Protein AF-A0A1G9T9M4-F1 (afdb_monomer_lite)

Radius of gyration: 18.83 Å; chains: 1; bounding box: 51×58×44 Å

Organism: NCBI:txid563176

InterPro domains:
  IPR008258 Transglycosylase SLT domain 1 [PF01464] (33-77)
  IPR018247 EF-Hand 1, calcium-binding site [PS00018] (152-164)
  IPR023346 Lysozyme-like domain superfamily [SSF53955] (16-94)

Sequence (209 aa):
MIFENLIRAEVRAEVVARFKTLARFIGCSADDIAIVVKGESSFNLKAYNSSGGASGWFQWMPATAADLGTTTAQIRNMNELQQLDLYEKYIRRLGLQGKIRNVLDLYLANFFPAAVGQKLTFLIADKDGKTDTRITDTAWLKKVYSQNAGLDQNKDGRITVGDIQAWCKRIFPEANFNNTEVPFFGLPSSSSLSGGGGKSKKPNGKKEK

Secondary structure (DSSP, 8-state):
-TTGGGS-TTTHHHHHHHHHHHHHHHTS-HHHHHHHHHHHHTT-TT-B-TTT--BTTTTB-HHHHHHTT--HHHHTT--HHHHHHHHHHHHHHHT-TTT--SHHHHHHHHH-GGGTT--TT-EEEETTS--SSS---HHHHHHHHHHTGGG-SS-SSEEEHHHHHHHHHHH-TT---S-------PPPP---------PPPPPPP----

Foldseek 3Di:
DPPLVLDDPVCSVVLLVLLQVLCLFLQHHSVLLVLQLCVQANQQQADADPVFGQAGSLRDGQVNQVVLPHGRVVSSVDDSNRVSVSVSSLCVVLVRTSPQFWSLLVNCSSLPNVCRPHDQQFFPAFCQQDGPDPDPPSVVRNVSCVVVVVLVPVNPRTRGSNSSVVVCCVSPVVIDPDGDDPDCPDDDDDDDDDDDDDDDDDDDDDDDD

pLDDT: mean 85.05, std 23.32, range [22.27, 98.69]

Structure (mmCIF, N/CA/C/O backbone):
data_AF-A0A1G9T9M4-F1
#
_entry.id   AF-A0A1G9T9M4-F1
#
loop_
_atom_site.group_PDB
_atom_site.id
_atom_site.type_symbol
_atom_site.label_atom_id
_atom_site.label_alt_id
_atom_site.label_comp_id
_atom_site.label_asym_id
_atom_site.label_entity_id
_atom_site.label_seq_id
_atom_site.pdbx_PDB_ins_code
_atom_site.Cartn_x
_atom_site.Cartn_y
_atom_site.Cartn_z
_atom_site.occupancy
_atom_site.B_iso_or_equiv
_atom_site.auth_seq_id
_atom_site.auth_comp_id
_atom_site.auth_asym_id
_atom_site.auth_atom_id
_atom_site.pdbx_PDB_model_num
ATOM 1 N N . MET A 1 1 ? -15.051 -11.548 9.812 1.00 89.94 1 MET A N 1
ATOM 2 C CA . MET A 1 1 ? -13.932 -11.059 8.981 1.00 89.94 1 MET A CA 1
ATOM 3 C C . MET A 1 1 ? -12.693 -11.685 9.574 1.00 89.94 1 MET A C 1
ATOM 5 O O . MET A 1 1 ? -12.642 -11.823 10.792 1.00 89.94 1 MET A O 1
ATOM 9 N N . ILE A 1 2 ? -11.721 -12.105 8.778 1.00 92.88 2 ILE A N 1
ATOM 10 C CA . ILE A 1 2 ? -10.479 -12.631 9.347 1.00 92.88 2 ILE A CA 1
ATOM 11 C C . ILE A 1 2 ? -9.749 -11.541 10.150 1.00 92.88 2 ILE A C 1
ATOM 13 O O . ILE A 1 2 ? -9.939 -10.346 9.925 1.00 92.88 2 ILE A O 1
ATOM 17 N N . PHE A 1 3 ? -8.940 -11.957 11.125 1.00 94.69 3 PHE A N 1
ATOM 18 C CA . PHE A 1 3 ? -8.148 -11.072 11.994 1.00 94.69 3 PHE A CA 1
ATOM 19 C C . PHE A 1 3 ? -8.939 -10.054 12.831 1.00 94.69 3 PHE A C 1
ATOM 21 O O . PHE A 1 3 ? -8.346 -9.158 13.429 1.00 94.69 3 PHE A O 1
ATOM 28 N N . GLU A 1 4 ? -10.262 -10.188 12.955 1.00 95.38 4 GLU A N 1
ATOM 29 C CA . GLU A 1 4 ? -11.064 -9.272 13.777 1.00 95.38 4 GLU A CA 1
ATOM 30 C C . GLU A 1 4 ? -10.667 -9.284 15.264 1.00 95.38 4 GLU A C 1
ATOM 32 O O . GLU A 1 4 ? -10.859 -8.296 15.973 1.00 95.38 4 GLU A O 1
ATOM 37 N N . ASN A 1 5 ? -10.038 -10.364 15.735 1.00 96.06 5 ASN A N 1
ATOM 38 C CA . ASN A 1 5 ? -9.455 -10.465 17.071 1.00 96.06 5 ASN A CA 1
ATOM 39 C C . ASN A 1 5 ? -8.269 -9.508 17.298 1.00 96.06 5 ASN A C 1
ATOM 41 O O . ASN A 1 5 ? -7.957 -9.218 18.449 1.00 96.06 5 ASN A O 1
ATOM 45 N N . LEU A 1 6 ? -7.635 -9.004 16.232 1.00 95.94 6 LEU A N 1
ATOM 46 C CA . LEU A 1 6 ? -6.579 -7.986 16.309 1.00 95.94 6 LEU A CA 1
ATOM 47 C C . LEU A 1 6 ? -7.136 -6.565 16.459 1.00 95.94 6 LEU A C 1
ATOM 49 O O . LEU A 1 6 ? -6.386 -5.636 16.750 1.00 95.94 6 LEU A O 1
ATOM 53 N N . ILE A 1 7 ? -8.447 -6.388 16.283 1.00 96.69 7 ILE A N 1
ATOM 54 C CA . ILE A 1 7 ? -9.130 -5.129 16.568 1.00 96.69 7 ILE A CA 1
ATOM 55 C C . ILE A 1 7 ? -9.507 -5.101 18.051 1.00 96.69 7 ILE A C 1
ATOM 57 O O . ILE A 1 7 ? -9.964 -6.103 18.623 1.00 96.69 7 ILE A O 1
ATOM 61 N N . ARG A 1 8 ? -9.342 -3.921 18.655 1.00 94.44 8 ARG A N 1
ATOM 62 C CA . ARG A 1 8 ? -9.749 -3.617 20.029 1.00 94.44 8 ARG A CA 1
ATOM 63 C C . ARG A 1 8 ? -11.197 -4.042 20.282 1.00 94.44 8 ARG A C 1
ATOM 65 O O . ARG A 1 8 ? -12.083 -3.764 19.473 1.00 94.44 8 ARG A O 1
ATOM 72 N N . ALA A 1 9 ? -11.428 -4.748 21.386 1.00 96.75 9 ALA A N 1
ATOM 73 C CA . ALA A 1 9 ? -12.699 -5.421 21.645 1.00 96.75 9 ALA A CA 1
ATOM 74 C C . ALA A 1 9 ? -13.879 -4.441 21.712 1.00 96.75 9 ALA A C 1
ATOM 76 O O . ALA A 1 9 ? -14.951 -4.744 21.196 1.00 96.75 9 ALA A O 1
ATOM 77 N N . GLU A 1 10 ? -13.653 -3.256 22.276 1.00 97.25 10 GLU A N 1
ATOM 78 C CA . GLU A 1 10 ? -14.654 -2.214 22.495 1.00 97.25 10 GLU A CA 1
ATOM 79 C C . GLU A 1 10 ? -15.215 -1.598 21.204 1.00 97.25 10 GLU A C 1
ATOM 81 O O . GLU A 1 10 ? -16.360 -1.161 21.191 1.00 97.25 10 GLU A O 1
ATOM 86 N N . VAL A 1 11 ? -14.443 -1.596 20.111 1.00 97.44 11 VAL A N 1
ATOM 87 C CA . VAL A 1 11 ? -14.852 -1.030 18.808 1.00 97.44 11 VAL A CA 1
ATOM 88 C C . VAL A 1 11 ? -14.977 -2.088 17.710 1.00 97.44 11 VAL A C 1
ATOM 90 O O . VAL A 1 11 ? -15.374 -1.775 16.589 1.00 97.44 11 VAL A O 1
ATOM 93 N N . ARG A 1 12 ? -14.661 -3.358 18.002 1.00 97.81 12 ARG A N 1
ATOM 94 C CA . ARG A 1 12 ? -14.561 -4.434 17.002 1.00 97.81 12 ARG A CA 1
ATOM 95 C C . ARG A 1 12 ? -15.798 -4.549 16.123 1.00 97.81 12 ARG A C 1
ATOM 97 O O . ARG A 1 12 ? -15.658 -4.648 14.910 1.00 97.81 12 ARG A O 1
ATOM 104 N N . ALA A 1 13 ? -16.991 -4.536 16.714 1.00 98.19 13 ALA A N 1
ATOM 105 C CA . ALA A 1 13 ? -18.234 -4.695 15.963 1.00 98.19 13 ALA A CA 1
ATOM 106 C C . ALA A 1 13 ? -18.428 -3.570 14.929 1.00 98.19 13 ALA A C 1
ATOM 108 O O . ALA A 1 13 ? -18.737 -3.842 13.767 1.00 98.19 13 ALA A O 1
ATOM 109 N N . GLU A 1 14 ? -18.182 -2.322 15.331 1.00 98.31 14 GLU A N 1
ATOM 110 C CA . GLU A 1 14 ? -18.304 -1.147 14.467 1.00 98.31 14 GLU A CA 1
ATOM 111 C C . GLU A 1 14 ? -17.232 -1.140 13.373 1.00 98.31 14 GLU A C 1
ATOM 113 O O . GLU A 1 14 ? -17.534 -0.942 12.197 1.00 98.31 14 GLU A O 1
ATOM 118 N N . VAL A 1 15 ? -15.986 -1.449 13.733 1.00 98.44 15 VAL A N 1
ATOM 119 C CA . VAL A 1 15 ? -14.878 -1.528 12.778 1.00 98.44 15 VAL A CA 1
ATOM 120 C C . VAL A 1 15 ? -15.127 -2.637 11.758 1.00 98.44 15 VAL A C 1
ATOM 122 O O . VAL A 1 15 ? -15.028 -2.388 10.561 1.00 98.44 15 VAL A O 1
ATOM 125 N N . VAL A 1 16 ? -15.533 -3.837 12.181 1.00 98.44 16 VAL A N 1
ATOM 126 C CA . VAL A 1 16 ? -15.877 -4.936 11.261 1.00 98.44 16 VAL A CA 1
ATOM 127 C C . VAL A 1 16 ? -17.030 -4.538 10.336 1.00 98.44 16 VAL A C 1
ATOM 129 O O . VAL A 1 16 ? -16.995 -4.844 9.141 1.00 98.44 16 VAL A O 1
ATOM 132 N N . ALA A 1 17 ? -18.043 -3.828 10.841 1.00 98.44 17 ALA A N 1
ATOM 133 C CA . ALA A 1 17 ? -19.114 -3.296 10.002 1.00 98.44 17 ALA A CA 1
ATOM 134 C C . ALA A 1 17 ? -18.581 -2.281 8.974 1.00 98.44 17 ALA A C 1
ATOM 136 O O . ALA A 1 17 ? -18.938 -2.360 7.795 1.00 98.44 17 ALA A O 1
ATOM 137 N N . ARG A 1 18 ? -17.672 -1.387 9.384 1.00 98.44 18 ARG A N 1
ATOM 138 C CA . ARG A 1 18 ? -17.034 -0.399 8.504 1.00 98.44 18 ARG A CA 1
ATOM 139 C C . ARG A 1 18 ? -16.129 -1.035 7.445 1.00 98.44 18 ARG A C 1
ATOM 141 O O . ARG A 1 18 ? -16.145 -0.592 6.299 1.00 98.44 18 ARG A O 1
ATOM 148 N N . PHE A 1 19 ? -15.400 -2.099 7.778 1.00 98.19 19 PHE A N 1
ATOM 149 C CA . PHE A 1 19 ? -14.650 -2.901 6.805 1.00 98.19 19 PHE A CA 1
ATOM 150 C C . PHE A 1 19 ? -15.582 -3.496 5.748 1.00 98.19 19 PHE A C 1
ATOM 152 O O . PHE A 1 19 ? -15.294 -3.416 4.558 1.00 98.19 19 PHE A O 1
ATOM 159 N N . LYS A 1 20 ? -16.735 -4.043 6.153 1.00 97.75 20 LYS A N 1
ATOM 160 C CA . LYS A 1 20 ? -17.725 -4.598 5.213 1.00 97.75 20 LYS A CA 1
ATOM 161 C C . LYS A 1 20 ? -18.334 -3.528 4.303 1.00 97.75 20 LYS A C 1
ATOM 163 O O . LYS A 1 20 ? -18.557 -3.796 3.123 1.00 97.75 20 LYS A O 1
ATOM 168 N N . THR A 1 21 ? -18.617 -2.325 4.810 1.00 98.2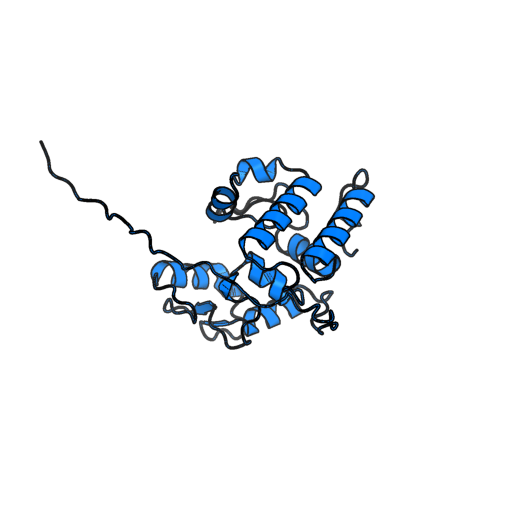5 21 THR A N 1
ATOM 169 C CA . THR A 1 21 ? -19.114 -1.228 3.959 1.00 98.25 21 THR A CA 1
ATOM 170 C C . THR A 1 21 ? -18.041 -0.744 2.989 1.00 98.25 21 THR A C 1
ATOM 172 O O . THR A 1 21 ? -18.344 -0.562 1.811 1.00 98.25 21 THR A O 1
ATOM 175 N N . LEU A 1 22 ? -16.793 -0.618 3.452 1.00 97.62 22 LEU A N 1
ATOM 176 C CA . LEU A 1 22 ? -15.647 -0.254 2.621 1.00 97.62 22 LEU A CA 1
ATOM 177 C C . LEU A 1 22 ? -15.401 -1.290 1.520 1.00 97.62 22 LEU A C 1
ATOM 179 O O . LEU A 1 22 ? -15.264 -0.929 0.359 1.00 97.62 22 LEU A O 1
ATOM 183 N N . ALA A 1 23 ? -15.424 -2.574 1.864 1.00 95.38 23 ALA A N 1
ATOM 184 C CA . ALA A 1 23 ? -15.262 -3.679 0.927 1.00 95.38 23 ALA A CA 1
ATOM 185 C C . ALA A 1 23 ? -16.283 -3.621 -0.217 1.00 95.38 23 ALA A C 1
ATOM 187 O O . ALA A 1 23 ? -15.899 -3.634 -1.385 1.00 95.38 23 ALA A O 1
ATOM 188 N N . ARG A 1 24 ? -17.571 -3.422 0.102 1.00 95.25 24 ARG A N 1
ATOM 189 C CA . ARG A 1 24 ? -18.622 -3.226 -0.916 1.00 95.25 24 ARG A CA 1
ATOM 190 C C . ARG A 1 24 ? -18.368 -2.013 -1.805 1.00 95.25 24 ARG A C 1
ATOM 192 O O . ARG A 1 24 ? -18.618 -2.073 -3.002 1.00 95.25 24 ARG A O 1
ATOM 199 N N . PHE A 1 25 ? -17.890 -0.918 -1.224 1.00 95.25 25 PHE A N 1
ATOM 200 C CA . PHE A 1 25 ? -17.559 0.293 -1.968 1.00 95.25 25 PHE A CA 1
ATOM 201 C C . PHE A 1 25 ? -16.368 0.092 -2.927 1.00 95.25 25 PHE A C 1
ATOM 203 O O . PHE A 1 25 ? -16.352 0.615 -4.042 1.00 95.25 25 PHE A O 1
ATOM 210 N N . ILE A 1 26 ? -15.372 -0.674 -2.491 1.00 93.94 26 ILE A N 1
ATOM 211 C CA . ILE A 1 26 ? -14.143 -0.957 -3.235 1.00 93.94 26 ILE A CA 1
ATOM 212 C C . ILE A 1 26 ? -14.363 -2.019 -4.326 1.00 93.94 26 ILE A C 1
ATOM 214 O O . ILE A 1 26 ? -13.770 -1.917 -5.401 1.00 93.94 26 ILE A O 1
ATOM 218 N N . GLY A 1 27 ? -15.243 -2.993 -4.079 1.00 91.00 27 GLY A N 1
ATOM 219 C CA . GLY A 1 27 ? -15.493 -4.139 -4.961 1.00 91.00 27 GLY A CA 1
ATOM 220 C C . GLY A 1 27 ? -14.822 -5.445 -4.520 1.00 91.00 27 GLY A C 1
ATOM 221 O O . GLY A 1 27 ? -14.846 -6.407 -5.278 1.00 91.00 27 GLY A O 1
ATOM 222 N N . CYS A 1 28 ? -14.259 -5.502 -3.309 1.00 90.00 28 CYS A N 1
ATOM 223 C CA . CYS A 1 28 ? -13.570 -6.678 -2.764 1.00 90.00 28 CYS A CA 1
ATOM 224 C C . CYS A 1 28 ? -14.279 -7.234 -1.515 1.00 90.00 28 CYS A C 1
ATOM 226 O O . CYS A 1 28 ? -15.345 -6.753 -1.121 1.00 90.00 28 CYS A O 1
ATOM 228 N N . SER A 1 29 ? -13.696 -8.244 -0.862 1.00 91.88 29 SER A N 1
ATOM 229 C CA . SER A 1 29 ? -14.165 -8.726 0.442 1.00 91.88 29 SER A CA 1
ATOM 230 C C . SER A 1 29 ? -13.564 -7.913 1.600 1.00 91.88 29 SER A C 1
ATOM 232 O O . SER A 1 29 ? -12.550 -7.230 1.452 1.00 91.88 29 SER A O 1
ATOM 234 N N . ALA A 1 30 ? -14.188 -7.977 2.782 1.00 94.12 30 ALA A N 1
ATOM 235 C CA . ALA A 1 30 ? -13.611 -7.392 3.999 1.00 94.12 30 ALA A CA 1
ATOM 236 C C . ALA A 1 30 ? -12.317 -8.106 4.421 1.00 94.12 30 ALA A C 1
ATOM 238 O O . ALA A 1 30 ? -11.437 -7.481 5.012 1.00 94.12 30 ALA A O 1
ATOM 239 N N . ASP A 1 31 ? -12.203 -9.392 4.088 1.00 92.75 31 ASP A N 1
ATOM 240 C CA . ASP A 1 31 ? -11.024 -10.195 4.378 1.00 92.75 31 ASP A CA 1
ATOM 241 C C . ASP A 1 31 ? -9.833 -9.724 3.533 1.00 92.75 31 ASP A C 1
ATOM 243 O O . ASP A 1 31 ? -8.758 -9.544 4.089 1.00 92.75 31 ASP A O 1
ATOM 247 N N . ASP A 1 32 ? -10.023 -9.365 2.256 1.00 91.88 32 ASP A N 1
ATOM 248 C CA . ASP A 1 32 ? -8.950 -8.789 1.420 1.00 91.88 32 ASP A CA 1
ATOM 249 C C . ASP A 1 32 ? -8.349 -7.518 2.044 1.00 91.88 32 ASP A C 1
ATOM 251 O O . ASP A 1 32 ? -7.129 -7.350 2.095 1.00 91.88 32 ASP A O 1
ATOM 255 N N . ILE A 1 33 ? -9.199 -6.629 2.572 1.00 94.88 33 ILE A N 1
ATOM 256 C CA . ILE A 1 33 ? -8.740 -5.411 3.256 1.00 94.88 33 ILE A CA 1
ATOM 257 C C . ILE A 1 33 ? -8.004 -5.776 4.549 1.00 94.88 33 ILE A C 1
ATOM 259 O O . ILE A 1 33 ? -6.945 -5.216 4.831 1.00 94.88 33 ILE A O 1
ATOM 263 N N . ALA A 1 34 ? -8.530 -6.725 5.330 1.00 95.19 34 ALA A N 1
ATOM 264 C CA . ALA A 1 34 ? -7.891 -7.187 6.561 1.00 95.19 34 ALA A CA 1
ATOM 265 C C . ALA A 1 34 ? -6.506 -7.803 6.300 1.00 95.19 34 ALA A C 1
ATOM 267 O O . ALA A 1 34 ? -5.579 -7.573 7.076 1.00 95.19 34 ALA A O 1
ATOM 268 N N . ILE A 1 35 ? -6.345 -8.529 5.193 1.00 92.31 35 ILE A N 1
ATOM 269 C CA . ILE A 1 35 ? -5.071 -9.096 4.742 1.00 92.31 35 ILE A CA 1
ATOM 270 C C . ILE A 1 35 ? -4.058 -7.991 4.444 1.00 92.31 35 ILE A C 1
ATOM 272 O O . ILE A 1 35 ? -2.935 -8.041 4.949 1.00 92.31 35 ILE A O 1
ATOM 276 N N . VAL A 1 36 ? -4.457 -6.962 3.691 1.00 92.19 36 VAL A N 1
ATOM 277 C CA . VAL A 1 36 ? -3.579 -5.818 3.404 1.00 92.19 36 VAL A CA 1
ATOM 278 C C . VAL A 1 36 ? -3.182 -5.107 4.698 1.00 92.19 36 VAL A C 1
ATOM 280 O O . VAL A 1 36 ? -1.996 -4.924 4.948 1.00 92.19 36 VAL A O 1
ATOM 283 N N . VAL A 1 37 ? -4.130 -4.798 5.589 1.00 95.69 37 VAL A N 1
ATOM 284 C CA . VAL A 1 37 ? -3.823 -4.171 6.891 1.00 95.69 37 VAL A CA 1
ATOM 285 C C . VAL A 1 37 ? -2.893 -5.045 7.746 1.00 95.69 37 VAL A C 1
ATOM 287 O O . VAL A 1 37 ? -1.996 -4.539 8.432 1.00 95.69 37 VAL A O 1
ATOM 290 N N . LYS A 1 38 ? -3.066 -6.373 7.706 1.00 93.50 38 LYS A N 1
ATOM 291 C CA . LYS A 1 38 ? -2.186 -7.316 8.402 1.00 93.50 38 LYS A CA 1
ATOM 292 C C . LYS A 1 38 ? -0.762 -7.268 7.846 1.00 93.50 38 LYS A C 1
ATOM 294 O O . LYS A 1 38 ? 0.174 -7.204 8.645 1.00 93.50 38 LYS A O 1
ATOM 299 N N . GLY A 1 39 ? -0.611 -7.293 6.524 1.00 88.69 39 GLY A N 1
ATOM 300 C CA . GLY A 1 39 ? 0.685 -7.256 5.845 1.00 88.69 39 GLY A CA 1
ATOM 301 C C . GLY A 1 39 ? 1.422 -5.929 6.021 1.00 88.69 39 GLY A C 1
ATOM 302 O O . GLY A 1 39 ? 2.628 -5.925 6.242 1.00 88.69 39 GLY A O 1
ATOM 303 N N . GLU A 1 40 ? 0.691 -4.818 5.992 1.00 91.06 40 GLU A N 1
ATOM 304 C CA . GLU A 1 40 ? 1.259 -3.472 6.065 1.00 91.06 40 GLU A CA 1
ATOM 305 C C . GLU A 1 40 ? 1.691 -3.085 7.486 1.00 91.06 40 GLU A C 1
ATOM 307 O O . GLU A 1 40 ? 2.739 -2.472 7.686 1.00 91.06 40 GLU A O 1
ATOM 312 N N . SER A 1 41 ? 0.905 -3.433 8.510 1.00 95.25 41 SER A N 1
ATOM 313 C CA . SER A 1 41 ? 1.194 -2.951 9.868 1.00 95.25 41 SER A CA 1
ATOM 314 C C . SER A 1 41 ? 0.887 -3.924 10.993 1.00 95.25 41 SER A C 1
ATOM 316 O O . SER A 1 41 ? 1.033 -3.573 12.166 1.00 95.25 41 SER A O 1
ATOM 318 N N . SER A 1 42 ? 0.428 -5.135 10.678 1.00 95.31 42 SER A N 1
ATOM 319 C CA . SER A 1 42 ? -0.123 -6.053 11.673 1.00 95.31 42 SER A CA 1
ATOM 320 C C . SER A 1 42 ? -1.214 -5.416 12.543 1.00 95.31 42 SER A C 1
ATOM 322 O O . SER A 1 42 ? -1.244 -5.630 13.752 1.00 95.31 42 SER A O 1
ATOM 324 N N . PHE A 1 43 ? -2.115 -4.641 11.922 1.00 97.12 43 PHE A N 1
ATOM 325 C CA . PHE A 1 43 ? -3.187 -3.900 12.606 1.00 97.12 43 PHE A CA 1
ATOM 326 C C . PHE A 1 43 ? -2.693 -2.850 13.624 1.00 97.12 43 PHE A C 1
ATOM 328 O O . PHE A 1 43 ? -3.463 -2.368 14.456 1.00 97.12 43 PHE A O 1
ATOM 335 N N . ASN A 1 44 ? -1.442 -2.393 13.531 1.00 97.88 44 ASN A N 1
ATOM 336 C CA . ASN A 1 44 ? -0.952 -1.286 14.348 1.00 97.88 44 ASN A CA 1
ATOM 337 C C . ASN A 1 44 ? -1.314 0.075 13.717 1.00 97.88 44 ASN A C 1
ATOM 339 O O . ASN A 1 44 ? -0.698 0.512 12.743 1.00 97.88 44 ASN A O 1
ATOM 343 N N . LEU A 1 45 ? -2.287 0.780 14.309 1.00 97.62 45 LEU A N 1
ATOM 344 C CA . LEU A 1 45 ? -2.726 2.123 13.882 1.00 97.62 45 LEU A CA 1
ATOM 345 C C . LEU A 1 45 ? -1.610 3.175 13.907 1.00 97.62 45 LEU A C 1
ATOM 347 O O . LEU A 1 45 ? -1.686 4.179 13.200 1.00 97.62 45 LEU A O 1
ATOM 351 N N . LYS A 1 46 ? -0.580 2.951 14.727 1.00 98.12 46 LYS A N 1
ATOM 352 C CA . LYS A 1 46 ? 0.540 3.868 14.957 1.00 98.12 46 LYS A CA 1
ATOM 353 C C . LYS A 1 46 ? 1.838 3.385 14.322 1.00 98.12 46 LYS A C 1
ATOM 355 O O . LYS A 1 46 ? 2.886 3.961 14.608 1.00 98.12 46 LYS A O 1
ATOM 360 N N . ALA A 1 47 ? 1.791 2.343 13.487 1.00 98.00 47 ALA A N 1
ATOM 361 C CA . ALA A 1 47 ? 2.975 1.843 12.802 1.00 98.00 47 ALA A CA 1
ATOM 362 C C . ALA A 1 47 ? 3.700 2.980 12.077 1.00 98.00 47 ALA A C 1
ATOM 364 O O . ALA A 1 47 ? 3.058 3.865 11.506 1.00 98.00 47 ALA A O 1
ATOM 365 N N . TYR A 1 48 ? 5.029 2.951 12.129 1.00 97.56 48 TYR A N 1
ATOM 366 C CA . TYR A 1 48 ? 5.899 3.940 11.512 1.00 97.56 48 TYR A CA 1
ATOM 367 C C . TYR A 1 48 ? 7.139 3.253 10.950 1.00 97.56 48 TYR A C 1
ATOM 369 O O . TYR A 1 48 ? 7.886 2.615 11.692 1.00 97.56 48 TYR A O 1
ATOM 377 N N . ASN A 1 49 ? 7.372 3.419 9.652 1.00 93.69 49 ASN A N 1
ATOM 378 C CA . ASN A 1 49 ? 8.578 2.947 8.989 1.00 93.69 49 ASN A CA 1
ATOM 379 C C . ASN A 1 49 ? 9.582 4.101 8.839 1.00 93.69 49 ASN A C 1
ATOM 381 O O . ASN A 1 49 ? 9.339 5.050 8.092 1.00 93.69 49 ASN A O 1
ATOM 385 N N . SER A 1 50 ? 10.734 4.013 9.506 1.00 91.44 50 SER A N 1
ATOM 386 C CA . SER A 1 50 ? 11.771 5.055 9.482 1.00 91.44 50 SER A CA 1
ATOM 387 C C . SER A 1 50 ? 12.507 5.183 8.143 1.00 91.44 50 SER A C 1
ATOM 389 O O . SER A 1 50 ? 13.078 6.237 7.874 1.00 91.44 50 SER A O 1
ATOM 391 N N . SER A 1 51 ? 12.471 4.167 7.275 1.00 83.38 51 SER A N 1
ATOM 392 C CA . SER A 1 51 ? 13.148 4.181 5.970 1.00 83.38 51 SER A CA 1
ATOM 393 C C . SER A 1 51 ? 12.436 5.040 4.917 1.00 83.38 51 SER A C 1
ATOM 395 O O . SER A 1 51 ? 13.049 5.411 3.914 1.00 83.38 51 SER A O 1
ATOM 397 N N . GLY A 1 52 ? 11.154 5.364 5.121 1.00 84.00 52 GLY A N 1
ATOM 398 C CA . GLY A 1 52 ? 10.355 6.131 4.152 1.00 84.00 52 GLY A CA 1
ATOM 399 C C . GLY A 1 52 ? 9.226 6.983 4.736 1.00 84.00 52 GLY A C 1
ATOM 400 O O . GLY A 1 52 ? 8.591 7.739 4.004 1.00 84.00 52 GLY A O 1
ATOM 401 N N . GLY A 1 53 ? 8.971 6.889 6.040 1.00 93.50 53 GLY A N 1
ATOM 402 C CA . GLY A 1 53 ? 7.922 7.633 6.735 1.00 93.50 53 GLY A CA 1
ATOM 403 C C . GLY A 1 53 ? 6.525 7.013 6.650 1.00 93.50 53 GLY A C 1
ATOM 404 O O . GLY A 1 53 ? 5.567 7.650 7.095 1.00 93.50 53 GLY A O 1
ATOM 405 N N . ALA A 1 54 ? 6.398 5.803 6.097 1.00 95.12 54 ALA A N 1
ATOM 406 C CA . ALA A 1 54 ? 5.128 5.094 5.948 1.00 95.12 54 ALA A CA 1
ATOM 407 C C . ALA A 1 54 ? 4.423 4.931 7.306 1.00 95.12 54 ALA A C 1
ATOM 409 O O . ALA A 1 54 ? 5.091 4.687 8.315 1.00 95.12 54 ALA A O 1
ATOM 410 N N . SER A 1 55 ? 3.103 5.154 7.373 1.00 98.19 55 SER A N 1
ATOM 411 C CA . SER A 1 55 ? 2.387 5.222 8.657 1.00 98.19 55 SER A CA 1
ATOM 412 C C . SER A 1 55 ? 0.981 4.623 8.673 1.00 98.19 55 SER A C 1
ATOM 414 O O . SER A 1 55 ? 0.224 4.756 7.717 1.00 98.19 55 SER A O 1
ATOM 416 N N . GLY A 1 56 ? 0.601 4.050 9.817 1.00 98.12 56 GLY A N 1
ATOM 417 C CA . GLY A 1 56 ? -0.747 3.535 10.078 1.00 98.12 56 GLY A CA 1
ATOM 418 C C . GLY A 1 56 ? -1.050 2.179 9.440 1.00 98.12 56 GLY A C 1
ATOM 419 O O . GLY A 1 56 ? -0.147 1.485 8.973 1.00 98.12 56 GLY A O 1
ATOM 420 N N . TRP A 1 57 ? -2.330 1.801 9.439 1.00 97.69 57 TRP A N 1
ATOM 421 C CA . TRP A 1 57 ? -2.831 0.518 8.932 1.00 97.69 57 TRP A CA 1
ATOM 422 C C . TRP A 1 57 ? -2.474 0.245 7.480 1.00 97.69 57 TRP A C 1
ATOM 424 O O . TRP A 1 57 ? -2.108 -0.874 7.155 1.00 97.69 57 TRP A O 1
ATOM 434 N N . PHE A 1 58 ? -2.534 1.269 6.635 1.00 97.19 58 PHE A N 1
ATOM 435 C CA . PHE A 1 58 ? -2.261 1.150 5.203 1.00 97.19 58 PHE A CA 1
ATOM 436 C C . PHE A 1 58 ? -0.865 1.659 4.815 1.00 97.19 58 PHE A C 1
ATOM 438 O O . PHE A 1 58 ? -0.625 1.901 3.638 1.00 97.19 58 PHE A O 1
ATOM 445 N N . GLN A 1 59 ? 0.023 1.883 5.797 1.00 96.62 59 GLN A N 1
ATOM 446 C CA . GLN A 1 59 ? 1.394 2.380 5.591 1.00 96.62 59 GLN A CA 1
ATOM 447 C C . GLN A 1 59 ? 1.472 3.584 4.632 1.00 96.62 59 GLN A C 1
ATOM 449 O O . GLN A 1 59 ? 2.245 3.633 3.679 1.00 96.62 59 GLN A O 1
ATOM 454 N N . TRP A 1 60 ? 0.685 4.617 4.927 1.00 97.00 60 TRP A N 1
ATOM 455 C CA . TRP A 1 60 ? 0.597 5.836 4.131 1.00 97.00 60 TRP A CA 1
ATOM 456 C C . TRP A 1 60 ? 1.949 6.523 3.967 1.00 97.00 60 TRP A C 1
ATOM 458 O O . TRP A 1 60 ? 2.558 6.953 4.950 1.00 97.00 60 TRP A O 1
ATOM 468 N N . MET A 1 61 ? 2.382 6.698 2.720 1.00 95.25 61 MET A N 1
ATOM 469 C CA . MET A 1 61 ? 3.577 7.474 2.401 1.00 95.25 61 MET A CA 1
ATOM 470 C C . MET A 1 61 ? 3.338 8.981 2.608 1.00 95.25 61 MET A C 1
ATOM 472 O O . MET A 1 61 ? 2.235 9.463 2.332 1.00 95.25 61 MET A O 1
ATOM 476 N N . PRO A 1 62 ? 4.362 9.761 3.017 1.00 96.12 62 PRO A N 1
ATOM 477 C CA . PRO A 1 62 ? 4.222 11.200 3.263 1.00 96.12 62 PRO A CA 1
ATOM 478 C C . PRO A 1 62 ? 3.601 11.995 2.109 1.00 96.12 62 PRO A C 1
ATOM 480 O O . PRO A 1 62 ? 2.742 12.840 2.346 1.00 96.12 62 PRO A O 1
ATOM 483 N N . ALA A 1 63 ? 3.984 11.698 0.863 1.00 94.31 63 ALA A N 1
ATOM 484 C CA . ALA A 1 63 ? 3.439 12.374 -0.314 1.00 94.31 63 ALA A CA 1
ATOM 485 C C . ALA A 1 63 ? 1.940 12.080 -0.519 1.00 94.31 63 ALA A C 1
ATOM 487 O O . ALA A 1 63 ? 1.168 12.996 -0.789 1.00 94.31 63 ALA A O 1
ATOM 488 N N . THR A 1 64 ? 1.515 10.827 -0.333 1.00 95.06 64 THR A N 1
ATOM 489 C CA . THR A 1 64 ? 0.103 10.427 -0.440 1.00 95.06 64 THR A CA 1
ATOM 490 C C . THR A 1 64 ? -0.736 11.048 0.673 1.00 95.06 64 THR A C 1
ATOM 492 O O . THR A 1 64 ? -1.826 11.550 0.415 1.00 95.06 64 THR A O 1
ATOM 495 N N . ALA A 1 65 ? -0.219 11.070 1.906 1.00 97.69 65 ALA A N 1
ATOM 496 C CA . ALA A 1 65 ? -0.881 11.741 3.022 1.00 97.69 65 ALA A CA 1
ATOM 497 C C . ALA A 1 65 ? -1.114 13.233 2.716 1.00 97.69 65 ALA A C 1
ATOM 499 O O . ALA A 1 65 ? -2.218 13.736 2.928 1.00 97.69 65 ALA A O 1
ATOM 500 N N . ALA A 1 66 ? -0.108 13.908 2.148 1.00 97.94 66 ALA A N 1
ATOM 501 C CA . ALA A 1 66 ? -0.206 15.309 1.753 1.00 97.94 66 ALA A CA 1
ATOM 502 C C . ALA A 1 66 ? -1.239 15.545 0.632 1.00 97.94 66 ALA A C 1
ATOM 504 O O . ALA A 1 66 ? -2.056 16.454 0.766 1.00 97.94 66 ALA A O 1
ATOM 505 N N . ASP A 1 67 ? -1.273 14.714 -0.423 1.00 96.12 67 ASP A N 1
ATOM 506 C CA . ASP A 1 67 ? -2.290 14.811 -1.499 1.00 96.12 67 ASP A CA 1
ATOM 507 C C . ASP A 1 67 ? -3.720 14.621 -0.962 1.00 96.12 67 ASP A C 1
ATOM 509 O O . ASP A 1 67 ? -4.674 15.211 -1.466 1.00 96.12 67 ASP A O 1
ATOM 513 N N . LEU A 1 68 ? -3.879 13.852 0.119 1.00 97.38 68 LEU A N 1
ATOM 514 C CA . LEU A 1 68 ? -5.163 13.648 0.791 1.00 97.38 68 LEU A CA 1
ATOM 515 C C . LEU A 1 68 ? -5.502 14.736 1.824 1.00 97.38 68 LEU A C 1
ATOM 517 O O . LEU A 1 68 ? -6.582 14.676 2.424 1.00 97.38 68 LEU A O 1
ATOM 521 N N . GLY A 1 69 ? -4.642 15.741 2.009 1.00 97.81 69 GLY A N 1
ATOM 522 C CA . GLY A 1 69 ? -4.863 16.868 2.919 1.00 97.81 69 GLY A CA 1
ATOM 523 C C . GLY A 1 69 ? -4.594 16.552 4.392 1.00 97.81 69 GLY A C 1
ATOM 524 O O . GLY A 1 69 ? -5.248 17.114 5.266 1.00 97.81 69 GLY A O 1
ATOM 525 N N . THR A 1 70 ? -3.673 15.631 4.676 1.00 98.44 70 THR A N 1
ATOM 526 C CA . THR A 1 70 ? -3.254 15.247 6.033 1.00 98.44 70 THR A CA 1
ATOM 527 C C . THR A 1 70 ? -1.732 15.035 6.087 1.00 98.44 70 THR A C 1
ATOM 529 O O . THR A 1 70 ? -1.005 15.331 5.140 1.00 98.44 70 THR A O 1
ATOM 532 N N . THR A 1 71 ? -1.216 14.523 7.200 1.00 98.44 71 THR A N 1
ATOM 533 C CA . THR A 1 71 ? 0.191 14.154 7.392 1.00 98.44 71 THR A CA 1
ATOM 534 C C . THR A 1 71 ? 0.290 12.764 8.006 1.00 98.44 71 THR A C 1
ATOM 536 O O . THR A 1 71 ? -0.627 12.295 8.679 1.00 98.44 71 THR A O 1
ATOM 539 N N . THR A 1 72 ? 1.435 12.103 7.851 1.00 98.12 72 THR A N 1
ATOM 540 C CA . THR A 1 72 ? 1.668 10.796 8.486 1.00 98.12 72 THR A CA 1
ATOM 541 C C . THR A 1 72 ? 1.611 10.868 10.013 1.00 98.12 72 THR A C 1
ATOM 543 O O . THR A 1 72 ? 1.158 9.923 10.652 1.00 98.12 72 THR A O 1
ATOM 546 N N . ALA A 1 73 ? 1.989 12.002 10.610 1.00 98.12 73 ALA A N 1
ATOM 547 C CA . ALA A 1 73 ? 1.827 12.247 12.041 1.00 98.12 73 ALA A CA 1
ATOM 548 C C . ALA A 1 73 ? 0.347 12.300 12.459 1.00 98.12 73 ALA A C 1
ATOM 550 O O . ALA A 1 73 ? -0.034 11.643 13.424 1.00 98.12 73 ALA A O 1
ATOM 551 N N . GLN A 1 74 ? -0.494 13.023 11.711 1.00 98.62 74 GLN A N 1
ATOM 552 C CA . GLN A 1 74 ? -1.941 13.063 11.954 1.00 98.62 74 GLN A CA 1
ATOM 553 C C . GLN A 1 74 ? -2.592 11.691 11.753 1.00 98.62 74 GLN A C 1
ATOM 555 O O . GLN A 1 74 ? -3.429 11.299 12.558 1.00 98.62 74 GLN A O 1
ATOM 560 N N . ILE A 1 75 ? -2.167 10.928 10.742 1.00 98.62 75 ILE A N 1
ATOM 561 C CA . ILE A 1 75 ? -2.662 9.567 10.489 1.00 98.62 75 ILE A CA 1
ATOM 562 C C . ILE A 1 75 ? -2.386 8.637 11.674 1.00 98.62 75 ILE A C 1
ATOM 564 O O . ILE A 1 75 ? -3.269 7.886 12.072 1.00 98.62 75 ILE A O 1
ATOM 568 N N . ARG A 1 76 ? -1.208 8.710 12.306 1.00 98.25 76 ARG A N 1
ATOM 569 C CA . ARG A 1 76 ? -0.925 7.906 13.514 1.00 98.25 76 ARG A CA 1
ATOM 570 C C . ARG A 1 76 ? -1.763 8.315 14.732 1.00 98.25 76 ARG A C 1
ATOM 572 O O . ARG A 1 76 ? -1.809 7.572 15.708 1.00 98.25 76 ARG A O 1
ATOM 579 N N . ASN A 1 77 ? -2.427 9.467 14.684 1.00 98.38 77 ASN A N 1
ATOM 580 C CA . ASN A 1 77 ? -3.389 9.892 15.700 1.00 98.38 77 ASN A CA 1
ATOM 581 C C . ASN A 1 77 ? -4.840 9.539 15.332 1.00 98.38 77 ASN A C 1
ATOM 583 O O . ASN A 1 77 ? -5.731 9.761 16.148 1.00 98.38 77 ASN A O 1
ATOM 587 N N . MET A 1 78 ? -5.086 8.988 14.139 1.00 98.50 78 MET A N 1
ATOM 588 C CA . MET A 1 78 ? -6.410 8.527 13.727 1.00 98.50 78 MET A CA 1
ATOM 589 C C . MET A 1 78 ? -6.769 7.195 14.388 1.00 98.50 78 MET A C 1
ATOM 591 O O . MET A 1 78 ? -5.924 6.305 14.523 1.00 98.50 78 MET A O 1
ATOM 595 N N . ASN A 1 79 ? -8.045 7.045 14.736 1.00 98.12 79 ASN A N 1
ATOM 596 C CA . ASN A 1 79 ? -8.621 5.763 15.126 1.00 98.12 79 ASN A CA 1
ATOM 597 C C . ASN A 1 79 ? -8.878 4.855 13.904 1.00 98.12 79 ASN A C 1
ATOM 599 O O . ASN A 1 79 ? -8.644 5.236 12.754 1.00 98.12 79 ASN A O 1
ATOM 603 N N . GLU A 1 80 ? -9.373 3.646 14.162 1.00 98.19 80 GLU A N 1
ATOM 604 C CA . GLU A 1 80 ? -9.696 2.631 13.158 1.00 98.19 80 GLU A CA 1
ATOM 605 C C . GLU A 1 80 ? -10.618 3.159 12.051 1.00 98.19 80 GLU A C 1
ATOM 607 O O . GLU A 1 80 ? -10.312 3.031 10.866 1.00 98.19 80 GLU A O 1
ATOM 612 N N . LEU A 1 81 ? -11.733 3.784 12.435 1.00 98.50 81 LEU A N 1
ATOM 613 C CA . LEU A 1 81 ? -12.753 4.264 11.501 1.00 98.50 81 LEU A CA 1
ATOM 614 C C . LEU A 1 81 ? -12.217 5.403 10.633 1.00 98.50 81 LEU A C 1
ATOM 616 O O . LEU A 1 81 ? -12.405 5.395 9.422 1.00 98.50 81 LEU A O 1
ATOM 620 N N . GLN A 1 82 ? -11.463 6.325 11.229 1.00 98.69 82 GLN A N 1
ATOM 621 C CA . GLN A 1 82 ? -10.838 7.438 10.520 1.00 98.69 82 GLN A CA 1
ATOM 622 C C . GLN A 1 82 ? -9.812 6.965 9.479 1.00 98.69 82 GLN A C 1
ATOM 624 O O . GLN A 1 82 ? -9.752 7.527 8.385 1.00 98.69 82 GLN A O 1
ATOM 629 N N . GLN A 1 83 ? -9.022 5.924 9.773 1.00 98.69 83 GLN A N 1
ATOM 630 C CA . GLN A 1 83 ? -8.102 5.364 8.774 1.00 98.69 83 GLN A CA 1
ATOM 631 C C . GLN A 1 83 ? -8.844 4.625 7.650 1.00 98.69 83 GLN A C 1
ATOM 633 O O . GLN A 1 83 ? -8.404 4.692 6.501 1.00 98.69 83 GLN A O 1
ATOM 638 N N . LEU A 1 84 ? -9.981 3.981 7.942 1.00 98.50 84 LEU A N 1
ATOM 639 C CA . LEU A 1 84 ? -10.850 3.381 6.920 1.00 98.50 84 LEU A CA 1
ATOM 640 C C . LEU A 1 84 ? -11.512 4.446 6.032 1.00 98.50 84 LEU A C 1
ATOM 642 O O . LEU A 1 84 ? -11.554 4.283 4.813 1.00 98.50 84 LEU A O 1
ATOM 646 N N . ASP A 1 85 ? -11.957 5.564 6.607 1.00 98.50 85 ASP A N 1
ATOM 647 C CA . ASP A 1 85 ? -12.517 6.696 5.859 1.00 98.50 85 ASP A CA 1
ATOM 648 C C . ASP A 1 85 ? -11.465 7.379 4.973 1.00 98.50 85 ASP A C 1
ATOM 650 O O . ASP A 1 85 ? -11.738 7.720 3.818 1.00 98.50 85 ASP A O 1
ATOM 654 N N . LEU A 1 86 ? -10.233 7.530 5.472 1.00 98.62 86 LEU A N 1
ATOM 655 C CA . LEU A 1 86 ? -9.118 8.037 4.672 1.00 98.62 86 LEU A CA 1
ATOM 656 C C . LEU A 1 86 ? -8.796 7.100 3.499 1.00 98.62 86 LEU A C 1
ATOM 658 O O . LEU A 1 86 ? -8.540 7.571 2.389 1.00 98.62 86 LEU A O 1
ATOM 662 N N . TYR A 1 87 ? -8.850 5.785 3.722 1.00 98.19 87 TYR A N 1
ATOM 663 C CA . TYR A 1 87 ? -8.645 4.802 2.662 1.00 98.19 87 TYR A CA 1
ATOM 664 C C . TYR A 1 87 ? -9.760 4.848 1.612 1.00 98.19 87 TYR A C 1
ATOM 666 O O . TYR A 1 87 ? -9.483 4.825 0.414 1.00 98.19 87 TYR A O 1
ATOM 674 N N . GLU A 1 88 ? -11.014 5.038 2.026 1.00 98.31 88 GLU A N 1
ATOM 675 C CA . GLU A 1 88 ? -12.111 5.282 1.089 1.00 98.31 88 GLU A CA 1
ATOM 676 C C . GLU A 1 88 ? -11.858 6.527 0.223 1.00 98.31 88 GLU A C 1
ATOM 678 O O . GLU A 1 88 ? -11.999 6.479 -1.003 1.00 98.31 88 GLU A O 1
ATOM 683 N N . LYS A 1 89 ? -11.432 7.639 0.842 1.00 98.25 89 LYS A N 1
ATOM 684 C CA . LYS A 1 89 ? -11.074 8.881 0.136 1.00 98.25 89 LYS A CA 1
ATOM 685 C C . LYS A 1 89 ? -9.956 8.648 -0.882 1.00 98.25 89 LYS A C 1
ATOM 687 O O . LYS A 1 89 ? -10.014 9.181 -1.990 1.00 98.25 89 LYS A O 1
ATOM 692 N N . TYR A 1 90 ? -8.967 7.836 -0.534 1.00 97.94 90 TYR A N 1
ATOM 693 C CA . TYR A 1 90 ? -7.877 7.470 -1.432 1.00 97.94 90 TYR A CA 1
ATOM 694 C C . TYR A 1 90 ? -8.335 6.632 -2.624 1.00 97.94 90 TYR A C 1
ATOM 696 O O . TYR A 1 90 ? -8.049 6.995 -3.764 1.00 97.94 90 TYR A O 1
ATOM 704 N N . ILE A 1 91 ? -9.128 5.582 -2.398 1.00 97.31 91 ILE A N 1
ATOM 705 C CA . ILE A 1 91 ? -9.718 4.794 -3.489 1.00 97.31 91 ILE A CA 1
ATOM 706 C C . ILE A 1 91 ? -10.554 5.691 -4.406 1.00 97.31 91 ILE A C 1
ATOM 708 O O . ILE A 1 91 ? -10.501 5.552 -5.633 1.00 97.31 91 ILE A O 1
ATOM 712 N N . ARG A 1 92 ? -11.273 6.671 -3.833 1.00 96.81 92 ARG A N 1
ATOM 713 C CA . ARG A 1 92 ? -12.007 7.664 -4.623 1.00 96.81 92 ARG A CA 1
ATOM 714 C C . ARG A 1 92 ? -11.100 8.503 -5.504 1.00 96.81 92 ARG A C 1
ATOM 716 O O . ARG A 1 92 ? -11.374 8.664 -6.692 1.00 96.81 92 ARG A O 1
ATOM 723 N N . ARG A 1 93 ? -10.025 9.020 -4.916 1.00 96.19 93 ARG A N 1
ATOM 724 C CA . ARG A 1 93 ? -9.015 9.844 -5.583 1.00 96.19 93 ARG A CA 1
ATOM 725 C C . ARG A 1 93 ? -8.337 9.112 -6.743 1.00 96.19 93 ARG A C 1
ATOM 727 O O . ARG A 1 93 ? -8.023 9.755 -7.744 1.00 96.19 93 ARG A O 1
ATOM 734 N N . LEU A 1 94 ? -8.144 7.799 -6.618 1.00 95.50 94 LEU A N 1
ATOM 735 C CA . LEU A 1 94 ? -7.599 6.938 -7.670 1.00 95.50 94 LEU A CA 1
ATOM 736 C C . LEU A 1 94 ? -8.627 6.532 -8.740 1.00 95.50 94 LEU A C 1
ATOM 738 O O . LEU A 1 94 ? -8.241 6.015 -9.785 1.00 95.50 94 LEU A O 1
ATOM 742 N N . GLY A 1 95 ? -9.927 6.741 -8.509 1.00 96.12 95 GLY A N 1
ATOM 743 C CA . GLY A 1 95 ? -10.966 6.295 -9.438 1.00 96.12 95 GLY A CA 1
ATOM 744 C C . GLY A 1 95 ? -11.138 4.770 -9.478 1.00 96.12 95 GLY A C 1
ATOM 745 O O . GLY A 1 95 ? -11.483 4.229 -10.534 1.00 96.12 95 GLY A O 1
ATOM 746 N N . LEU A 1 96 ? -10.851 4.077 -8.366 1.00 95.62 96 LEU A N 1
ATOM 747 C CA . LEU A 1 96 ? -10.854 2.609 -8.246 1.00 95.62 96 LEU A CA 1
ATOM 748 C C . LEU A 1 96 ? -12.103 2.032 -7.549 1.00 95.62 96 LEU A C 1
ATOM 750 O O . LEU A 1 96 ? -12.141 0.847 -7.228 1.00 95.62 96 LEU A O 1
ATOM 754 N N . GLN A 1 97 ? -13.137 2.844 -7.333 1.00 94.88 97 GLN A N 1
ATOM 755 C CA . GLN A 1 97 ? -14.409 2.419 -6.742 1.00 94.88 97 GLN A CA 1
ATOM 756 C C . GLN A 1 97 ? -15.050 1.307 -7.582 1.00 94.88 97 GLN A C 1
ATOM 758 O O . GLN A 1 97 ? -15.267 1.493 -8.781 1.00 94.88 97 GLN A O 1
ATOM 763 N N . GLY A 1 98 ? -15.349 0.166 -6.961 1.00 93.06 98 GLY A N 1
ATOM 764 C CA . GLY A 1 98 ? -15.908 -1.009 -7.635 1.00 93.06 98 GLY A CA 1
ATOM 765 C C . GLY A 1 98 ? -14.982 -1.669 -8.666 1.00 93.06 98 GLY A C 1
ATOM 766 O O . GLY A 1 98 ? -15.469 -2.417 -9.510 1.00 93.06 98 GLY A O 1
ATOM 767 N N . LYS A 1 99 ? -13.672 -1.374 -8.660 1.00 90.69 99 LYS A N 1
ATOM 768 C CA . LYS A 1 99 ? -12.711 -1.891 -9.659 1.00 90.69 99 LYS A CA 1
ATOM 769 C C . LYS A 1 99 ? -11.676 -2.863 -9.099 1.00 90.69 99 LYS A C 1
ATOM 771 O O . LYS A 1 99 ? -10.956 -3.468 -9.890 1.00 90.69 99 LYS A O 1
ATOM 776 N N . ILE A 1 100 ? -11.586 -3.007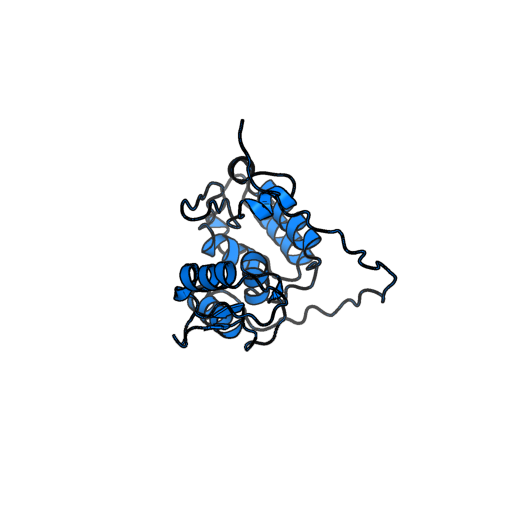 -7.780 1.00 91.19 100 ILE A N 1
ATOM 777 C CA . ILE A 1 100 ? -10.671 -3.954 -7.136 1.00 91.19 100 ILE A CA 1
ATOM 778 C C . ILE A 1 100 ? -11.336 -5.325 -7.110 1.00 91.19 100 ILE A C 1
ATOM 780 O O . ILE A 1 100 ? -12.409 -5.454 -6.533 1.00 91.19 100 ILE A O 1
ATOM 784 N N . ARG A 1 101 ? -10.714 -6.339 -7.718 1.00 84.56 101 ARG A N 1
ATOM 785 C CA . ARG A 1 101 ? -11.346 -7.663 -7.871 1.00 84.56 101 ARG A CA 1
ATOM 786 C C . ARG A 1 101 ? -10.851 -8.716 -6.887 1.00 84.56 101 ARG A C 1
ATOM 788 O O . ARG A 1 101 ? -11.499 -9.738 -6.704 1.00 84.56 101 ARG A O 1
ATOM 795 N N . ASN A 1 102 ? -9.677 -8.503 -6.305 1.00 84.25 102 ASN A N 1
ATOM 796 C CA . ASN A 1 102 ? -9.005 -9.453 -5.425 1.00 84.25 102 ASN A CA 1
ATOM 797 C C . ASN A 1 102 ? -7.909 -8.739 -4.615 1.00 84.25 102 ASN A C 1
ATOM 799 O O . ASN A 1 102 ? -7.627 -7.555 -4.827 1.00 84.25 102 ASN A O 1
ATOM 803 N N . VAL A 1 103 ? -7.256 -9.473 -3.711 1.00 89.31 103 VAL A N 1
ATOM 804 C CA . VAL A 1 103 ? -6.157 -8.942 -2.892 1.00 89.31 103 VAL A CA 1
ATOM 805 C C . VAL A 1 103 ? -4.978 -8.402 -3.715 1.00 89.31 103 VAL A C 1
ATOM 807 O O . VAL A 1 103 ? -4.314 -7.474 -3.265 1.00 89.31 103 VAL A O 1
ATOM 810 N N . LEU A 1 104 ? -4.709 -8.939 -4.916 1.00 91.56 104 LEU A N 1
ATOM 811 C CA . LEU A 1 104 ? -3.619 -8.451 -5.771 1.00 91.56 104 LEU A CA 1
ATOM 812 C C . LEU A 1 104 ? -3.913 -7.022 -6.233 1.00 91.56 104 LEU A C 1
ATOM 814 O O . LEU A 1 104 ? -3.064 -6.151 -6.070 1.00 91.56 104 LEU A O 1
ATOM 818 N N . ASP A 1 105 ? -5.115 -6.767 -6.756 1.00 92.69 105 ASP A N 1
ATOM 819 C CA . ASP A 1 105 ? -5.528 -5.416 -7.148 1.00 92.69 105 ASP A CA 1
ATOM 820 C C . ASP A 1 105 ? -5.470 -4.453 -5.951 1.00 92.69 105 ASP A C 1
ATOM 822 O O . ASP A 1 105 ? -5.018 -3.318 -6.097 1.00 92.69 105 ASP A O 1
ATOM 826 N N . LEU A 1 106 ? -5.880 -4.905 -4.761 1.00 92.25 106 LEU A N 1
ATOM 827 C CA . LEU A 1 106 ? -5.866 -4.078 -3.554 1.00 92.25 106 LEU A CA 1
ATOM 828 C C . LEU A 1 106 ? -4.438 -3.758 -3.089 1.00 92.25 106 LEU A C 1
ATOM 830 O O . LEU A 1 106 ? -4.129 -2.610 -2.784 1.00 92.25 106 LEU A O 1
ATOM 834 N N . TYR A 1 107 ? -3.547 -4.750 -3.085 1.00 92.19 107 TYR A N 1
ATOM 835 C CA . TYR A 1 107 ? -2.141 -4.548 -2.745 1.00 92.19 107 TYR A CA 1
ATOM 836 C C . TYR A 1 107 ? -1.455 -3.618 -3.755 1.00 92.19 107 TYR A C 1
ATOM 838 O O . TYR A 1 107 ? -0.740 -2.694 -3.370 1.00 92.19 107 TYR A O 1
ATOM 846 N N . LEU A 1 108 ? -1.728 -3.788 -5.053 1.00 94.31 108 LEU A N 1
ATOM 847 C CA . LEU A 1 108 ? -1.235 -2.883 -6.094 1.00 94.31 108 LEU A CA 1
ATOM 848 C C . LEU A 1 108 ? -1.789 -1.466 -5.932 1.00 94.31 108 LEU A C 1
ATOM 850 O O . LEU A 1 108 ? -1.051 -0.512 -6.164 1.00 94.31 108 LEU A O 1
ATOM 854 N N . ALA A 1 109 ? -3.039 -1.304 -5.493 1.00 94.31 109 ALA A N 1
ATOM 855 C CA . ALA A 1 109 ? -3.595 0.010 -5.191 1.00 94.31 109 ALA A CA 1
ATOM 856 C C . ALA A 1 109 ? -2.832 0.722 -4.061 1.00 94.31 109 ALA A C 1
ATOM 858 O O . ALA A 1 109 ? -2.777 1.944 -4.074 1.00 94.31 109 ALA A O 1
ATOM 859 N N . ASN A 1 110 ? -2.204 -0.000 -3.129 1.00 90.75 110 ASN A N 1
ATOM 860 C CA . ASN A 1 110 ? -1.351 0.590 -2.092 1.00 90.75 110 ASN A CA 1
ATOM 861 C C . ASN A 1 110 ? 0.087 0.819 -2.570 1.00 90.75 110 ASN A C 1
ATOM 863 O O . ASN A 1 110 ? 0.682 1.857 -2.282 1.00 90.75 110 ASN A O 1
ATOM 867 N N . PHE A 1 111 ? 0.647 -0.157 -3.284 1.00 91.69 111 PHE A N 1
ATOM 868 C CA . PHE A 1 111 ? 2.059 -0.175 -3.650 1.00 91.69 111 PHE A CA 1
ATOM 869 C C . PHE A 1 111 ? 2.357 0.633 -4.920 1.00 91.69 111 PHE A C 1
ATOM 871 O O . PHE A 1 111 ? 3.221 1.510 -4.928 1.00 91.69 111 PHE A O 1
ATOM 878 N N . PHE A 1 112 ? 1.644 0.340 -6.008 1.00 94.19 112 PHE A N 1
ATOM 879 C CA . PHE A 1 112 ? 1.880 0.928 -7.324 1.00 94.19 112 PHE A CA 1
ATOM 880 C C . PHE A 1 112 ? 0.560 1.026 -8.118 1.00 94.19 112 PHE A C 1
ATOM 882 O O . PHE A 1 112 ? 0.296 0.199 -8.995 1.00 94.19 112 PHE A O 1
ATOM 889 N N . PRO A 1 113 ? -0.283 2.048 -7.853 1.00 94.19 113 PRO A N 1
ATOM 890 C CA . PRO A 1 113 ? -1.658 2.117 -8.365 1.00 94.19 113 PRO A CA 1
ATOM 891 C C . PRO A 1 113 ? -1.808 1.993 -9.885 1.00 94.19 113 PRO A C 1
ATOM 893 O O . PRO A 1 113 ? -2.818 1.498 -10.377 1.00 94.19 113 PRO A O 1
ATOM 896 N N . ALA A 1 114 ? -0.802 2.420 -10.652 1.00 94.19 114 ALA A N 1
ATOM 897 C CA . ALA A 1 114 ? -0.817 2.327 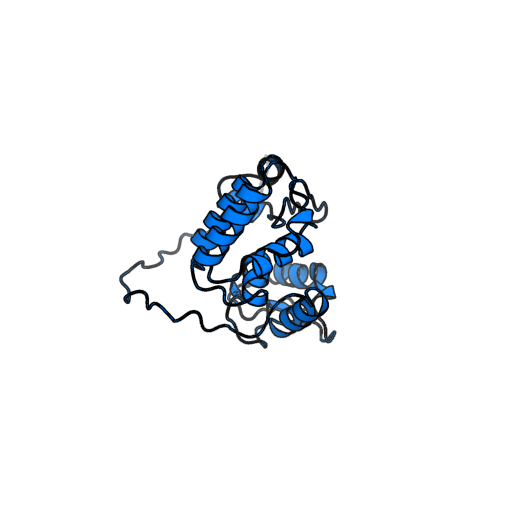-12.112 1.00 94.19 114 ALA A CA 1
ATOM 898 C C . ALA A 1 114 ? -0.801 0.876 -12.642 1.00 94.19 114 ALA A C 1
ATOM 900 O O . ALA A 1 114 ? -1.111 0.657 -13.813 1.00 94.19 114 ALA A O 1
ATOM 901 N N . ALA A 1 115 ? -0.449 -0.099 -11.797 1.00 96.12 115 ALA A N 1
ATOM 902 C CA . ALA A 1 115 ? -0.404 -1.516 -12.141 1.00 96.12 115 ALA A CA 1
ATOM 903 C C . ALA A 1 115 ? -1.722 -2.267 -11.863 1.00 96.12 115 ALA A C 1
ATOM 905 O O . ALA A 1 115 ? -1.853 -3.422 -12.266 1.00 96.12 115 ALA A O 1
ATOM 906 N N . VAL A 1 116 ? -2.707 -1.639 -11.209 1.00 95.44 116 VAL A N 1
ATOM 907 C CA . VAL A 1 116 ? -4.007 -2.268 -10.908 1.00 95.44 116 VAL A CA 1
ATOM 908 C C . VAL A 1 116 ? -4.701 -2.708 -12.201 1.00 95.44 116 VAL A C 1
ATOM 910 O O . VAL A 1 116 ? -4.816 -1.929 -13.151 1.00 95.44 116 VAL A O 1
ATOM 913 N N . GLY A 1 117 ? -5.168 -3.960 -12.247 1.00 91.56 117 GLY A N 1
ATOM 914 C CA . GLY A 1 117 ? -5.829 -4.541 -13.418 1.00 91.56 117 GLY A CA 1
ATOM 915 C C . GLY A 1 117 ? -4.940 -4.759 -14.651 1.00 91.56 117 GLY A C 1
ATOM 916 O O . GLY A 1 117 ? -5.467 -5.101 -15.711 1.00 91.56 117 GLY A O 1
ATOM 917 N N . GLN A 1 118 ? -3.622 -4.561 -14.550 1.00 95.12 118 GLN A N 1
ATOM 918 C CA . GLN A 1 118 ? -2.693 -4.829 -15.649 1.00 95.12 118 GLN A CA 1
ATOM 919 C C . GLN A 1 118 ? -2.391 -6.328 -15.791 1.00 95.12 118 GLN A C 1
ATOM 921 O O . GLN A 1 118 ? -2.593 -7.131 -14.879 1.00 95.12 118 GLN A O 1
ATOM 926 N N . LYS A 1 119 ? -1.868 -6.715 -16.960 1.00 95.38 119 LYS A N 1
ATOM 927 C CA . LYS A 1 119 ? -1.394 -8.084 -17.225 1.00 95.38 119 LYS A CA 1
ATOM 928 C C . LYS A 1 119 ? -0.251 -8.475 -16.279 1.00 95.38 119 LYS A C 1
ATOM 930 O O . LYS A 1 119 ? 0.559 -7.631 -15.912 1.00 95.38 119 LYS A O 1
ATOM 935 N N . LEU A 1 120 ? -0.105 -9.770 -15.980 1.00 95.88 120 LEU A N 1
ATOM 936 C CA . LEU A 1 120 ? 0.960 -10.274 -15.094 1.00 95.88 120 LEU A CA 1
ATOM 937 C C . LEU A 1 120 ? 2.376 -9.906 -15.571 1.00 95.88 120 LEU A C 1
ATOM 939 O O . LEU A 1 120 ? 3.269 -9.722 -14.756 1.00 95.88 120 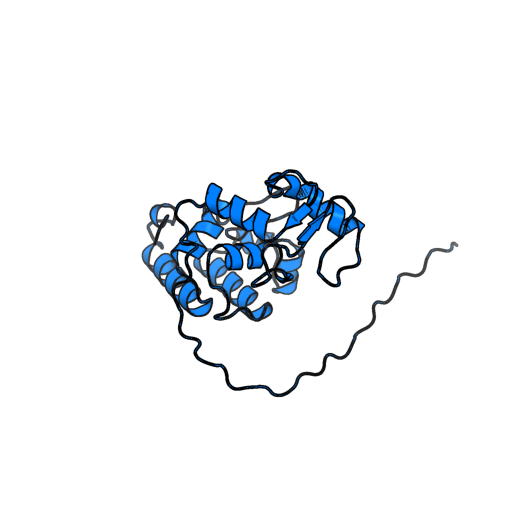LEU A O 1
ATOM 943 N N . THR A 1 121 ? 2.585 -9.736 -16.878 1.00 96.88 121 THR A N 1
ATOM 944 C CA . THR A 1 121 ? 3.889 -9.338 -17.431 1.00 96.88 121 THR A CA 1
ATOM 945 C C . THR A 1 121 ? 4.174 -7.835 -17.317 1.00 96.88 121 THR A C 1
ATOM 947 O O . THR A 1 121 ? 5.188 -7.391 -17.846 1.00 96.88 121 THR A O 1
ATOM 950 N N . PHE A 1 122 ? 3.261 -7.034 -16.759 1.00 98.19 122 PHE A N 1
ATOM 951 C CA . PHE A 1 122 ? 3.429 -5.586 -16.651 1.00 98.19 122 PHE A CA 1
ATOM 952 C C . PHE A 1 122 ? 4.615 -5.261 -15.745 1.00 98.19 122 PHE A C 1
ATOM 954 O O . PHE A 1 122 ? 4.652 -5.701 -14.592 1.00 98.19 122 PHE A O 1
ATOM 961 N N . LEU A 1 123 ? 5.571 -4.494 -16.265 1.00 98.38 123 LEU A N 1
ATOM 962 C CA . LEU A 1 123 ? 6.774 -4.102 -15.539 1.00 98.38 123 LEU A CA 1
ATOM 963 C C . LEU A 1 123 ? 6.494 -2.916 -14.608 1.00 98.38 123 LEU A C 1
ATOM 965 O O . LEU A 1 123 ? 6.254 -1.797 -15.067 1.00 98.38 123 LEU A O 1
ATOM 969 N N . ILE A 1 124 ? 6.610 -3.144 -13.297 1.00 97.88 124 ILE A N 1
ATOM 970 C CA . ILE A 1 124 ? 6.540 -2.084 -12.284 1.00 97.88 124 ILE A CA 1
ATOM 971 C C . ILE A 1 124 ? 7.862 -1.313 -12.262 1.00 97.88 124 ILE A C 1
ATOM 973 O O . ILE A 1 124 ? 7.869 -0.107 -12.514 1.00 97.88 124 ILE A O 1
ATOM 977 N N . ALA A 1 125 ? 8.967 -2.017 -12.003 1.00 97.94 125 ALA A N 1
ATOM 978 C CA . ALA A 1 125 ? 10.321 -1.472 -11.989 1.00 97.94 125 ALA A CA 1
ATOM 979 C C . ALA A 1 125 ? 11.359 -2.575 -12.257 1.00 97.94 125 ALA A C 1
ATOM 981 O O . ALA A 1 125 ? 11.148 -3.725 -11.876 1.00 97.94 125 ALA A O 1
ATOM 982 N N . ASP A 1 126 ? 12.501 -2.230 -12.849 1.00 98.06 126 ASP A N 1
ATOM 983 C CA . ASP A 1 126 ? 13.686 -3.096 -12.915 1.00 98.06 126 ASP A CA 1
ATOM 984 C C . ASP A 1 126 ? 14.952 -2.394 -12.393 1.00 98.06 126 ASP A C 1
ATOM 986 O O . ASP A 1 126 ? 14.952 -1.191 -12.104 1.00 98.06 126 ASP A O 1
ATOM 990 N N . LYS A 1 127 ? 16.050 -3.154 -12.272 1.00 97.31 127 LYS A N 1
ATOM 991 C CA . LYS A 1 127 ? 17.376 -2.654 -11.845 1.00 97.31 127 LYS A CA 1
ATOM 992 C C . LYS A 1 127 ? 17.911 -1.499 -12.698 1.00 97.31 127 LYS A C 1
ATOM 994 O O . LYS A 1 127 ? 18.721 -0.704 -12.215 1.00 97.31 127 LYS A O 1
ATOM 999 N N . ASP A 1 128 ? 17.455 -1.387 -13.941 1.00 97.31 128 ASP A N 1
ATOM 1000 C CA . ASP A 1 128 ? 17.890 -0.357 -14.881 1.00 97.31 128 ASP A CA 1
ATOM 1001 C C . ASP A 1 128 ? 17.023 0.907 -14.814 1.00 97.31 128 ASP A C 1
ATOM 1003 O O . ASP A 1 128 ? 17.384 1.933 -15.396 1.00 97.31 128 ASP A O 1
ATOM 1007 N N . GLY A 1 129 ? 15.933 0.877 -14.044 1.00 96.81 129 GLY A N 1
ATOM 1008 C CA . GLY A 1 129 ? 15.012 1.993 -13.880 1.00 96.81 129 GLY A CA 1
ATOM 1009 C C . GLY A 1 129 ? 14.004 2.108 -15.019 1.00 96.81 129 GLY A C 1
ATOM 1010 O O . GLY A 1 129 ? 13.695 3.225 -15.431 1.00 96.81 129 GLY A O 1
ATOM 1011 N N . LYS A 1 130 ? 13.515 0.980 -15.548 1.00 97.75 130 LYS A N 1
ATOM 1012 C CA . LYS A 1 130 ? 12.446 0.924 -16.558 1.00 97.75 130 LYS A CA 1
ATOM 1013 C C . LYS A 1 130 ? 11.120 0.490 -15.942 1.00 97.75 130 LYS A C 1
ATOM 1015 O O . LYS A 1 130 ? 11.075 -0.136 -14.889 1.00 97.75 130 LYS A O 1
ATOM 1020 N N . THR A 1 131 ? 10.036 0.825 -16.630 1.00 98.19 131 THR A N 1
ATOM 1021 C CA . THR A 1 131 ? 8.647 0.542 -16.250 1.00 98.19 131 THR A CA 1
ATOM 1022 C C . THR A 1 131 ? 7.781 0.545 -17.508 1.00 98.19 131 THR A C 1
ATOM 1024 O O . THR A 1 131 ? 8.136 1.202 -18.487 1.00 98.19 131 THR A O 1
ATOM 1027 N N . ASP A 1 132 ? 6.638 -0.140 -17.479 1.00 97.88 132 ASP A N 1
ATOM 1028 C CA . ASP A 1 132 ? 5.632 -0.068 -18.552 1.00 97.88 132 ASP A CA 1
ATOM 1029 C C . ASP A 1 132 ? 4.740 1.189 -18.437 1.00 97.88 132 ASP A C 1
ATOM 1031 O O . ASP A 1 132 ? 3.862 1.434 -19.268 1.00 97.88 132 ASP A O 1
ATOM 1035 N N . THR A 1 133 ? 4.945 2.013 -17.402 1.00 95.62 133 THR A N 1
ATOM 1036 C CA . THR A 1 133 ? 4.281 3.316 -17.267 1.00 95.62 133 THR A CA 1
ATOM 1037 C C . THR A 1 133 ? 4.965 4.411 -18.096 1.00 95.62 133 THR A C 1
ATOM 1039 O O . THR A 1 133 ? 6.007 4.220 -18.713 1.00 95.62 133 THR A O 1
ATOM 1042 N N . ARG A 1 134 ? 4.393 5.622 -18.074 1.00 94.88 134 ARG A N 1
ATOM 1043 C CA . ARG A 1 134 ? 5.003 6.827 -18.666 1.00 94.88 134 ARG A CA 1
ATOM 1044 C C . ARG A 1 134 ? 6.018 7.521 -17.745 1.00 94.88 134 ARG A C 1
ATOM 1046 O O . ARG A 1 134 ? 6.431 8.638 -18.046 1.00 94.88 134 ARG A O 1
ATOM 1053 N N . ILE A 1 135 ? 6.374 6.923 -16.607 1.00 92.88 135 ILE A N 1
ATOM 1054 C CA . ILE A 1 135 ? 7.335 7.513 -15.668 1.00 92.88 135 ILE A CA 1
ATOM 1055 C C . ILE A 1 135 ? 8.735 7.446 -16.288 1.00 92.88 135 ILE A C 1
ATOM 1057 O O . ILE A 1 135 ? 9.208 6.375 -16.650 1.00 92.88 135 ILE A O 1
ATOM 1061 N N . THR A 1 136 ? 9.405 8.595 -16.389 1.00 94.38 136 THR A N 1
ATOM 1062 C CA . THR A 1 136 ? 10.753 8.713 -16.979 1.00 94.38 136 THR A CA 1
ATOM 1063 C C . THR A 1 136 ? 11.855 8.959 -15.946 1.00 94.38 136 THR A C 1
ATOM 1065 O O . THR A 1 136 ? 13.021 9.079 -16.314 1.00 94.38 136 THR A O 1
ATOM 1068 N N . ASP A 1 137 ? 11.511 9.079 -14.661 1.00 96.19 137 ASP A N 1
ATOM 1069 C CA . ASP A 1 137 ? 12.487 9.250 -13.579 1.00 96.19 137 ASP A CA 1
ATOM 1070 C C . ASP A 1 137 ? 13.161 7.908 -13.258 1.00 96.19 137 ASP A C 1
ATOM 1072 O O . ASP A 1 137 ? 12.694 7.115 -12.436 1.00 96.19 137 ASP A O 1
ATOM 1076 N N . THR A 1 138 ? 14.272 7.648 -13.942 1.00 96.00 138 THR A N 1
ATOM 1077 C CA . THR A 1 138 ? 15.026 6.397 -13.815 1.00 96.00 138 THR A CA 1
ATOM 1078 C C . THR A 1 138 ? 15.661 6.231 -12.436 1.00 96.00 138 THR A C 1
ATOM 1080 O O . THR A 1 138 ? 15.782 5.105 -11.957 1.00 96.00 138 THR A O 1
ATOM 1083 N N . ALA A 1 139 ? 16.040 7.320 -11.760 1.00 96.31 139 ALA A N 1
ATOM 1084 C CA . ALA A 1 139 ? 16.619 7.253 -10.420 1.00 96.31 139 ALA A CA 1
ATOM 1085 C C . ALA A 1 139 ? 15.569 6.812 -9.394 1.00 96.31 139 ALA A C 1
ATOM 1087 O O . ALA A 1 139 ? 15.838 5.947 -8.555 1.00 96.31 139 ALA A O 1
ATOM 1088 N N . TRP A 1 140 ? 14.355 7.357 -9.500 1.00 93.19 140 TRP A N 1
ATOM 1089 C CA . TRP A 1 140 ? 13.231 6.918 -8.685 1.00 93.19 140 TRP A CA 1
ATOM 1090 C C . TRP A 1 140 ? 12.862 5.458 -8.968 1.00 93.19 140 TRP A C 1
ATOM 1092 O O . TRP A 1 140 ? 12.736 4.680 -8.026 1.00 93.19 140 TRP A O 1
ATOM 1102 N N . LEU A 1 141 ? 12.782 5.041 -10.236 1.00 94.88 141 LEU A N 1
ATOM 1103 C CA . LEU A 1 141 ? 12.466 3.650 -10.595 1.00 94.88 141 LEU A CA 1
ATOM 1104 C C . LEU A 1 141 ? 13.511 2.649 -10.079 1.00 94.88 141 LEU A C 1
ATOM 1106 O O . LEU A 1 141 ? 13.149 1.609 -9.530 1.00 94.88 141 LEU A O 1
ATOM 1110 N N . LYS A 1 142 ? 14.805 2.986 -10.152 1.00 96.25 142 LYS A N 1
ATOM 1111 C CA . LYS A 1 142 ? 15.870 2.174 -9.539 1.00 96.25 142 LYS A CA 1
ATOM 1112 C C . LYS A 1 142 ? 15.694 2.038 -8.031 1.00 96.25 142 LYS A C 1
ATOM 1114 O O . LYS A 1 142 ? 15.954 0.970 -7.481 1.00 96.25 142 LYS A O 1
ATOM 1119 N N . LYS A 1 143 ? 15.241 3.103 -7.361 1.00 93.81 143 LYS A N 1
ATOM 1120 C CA . LYS A 1 143 ? 14.919 3.076 -5.930 1.00 93.81 143 LYS A CA 1
ATOM 1121 C C . LYS A 1 143 ? 13.691 2.211 -5.641 1.00 93.81 143 LYS A C 1
ATOM 1123 O O . LYS A 1 143 ? 13.720 1.458 -4.675 1.00 93.81 143 LYS A O 1
ATOM 1128 N N . VAL A 1 144 ? 12.653 2.266 -6.480 1.00 92.88 144 VAL A N 1
ATOM 1129 C CA . VAL A 1 144 ? 11.491 1.368 -6.371 1.00 92.88 144 VAL A CA 1
ATOM 1130 C C . VAL A 1 144 ? 11.947 -0.086 -6.436 1.00 92.88 144 VAL A C 1
ATOM 1132 O O . VAL A 1 144 ? 11.581 -0.857 -5.552 1.00 92.88 144 VAL A O 1
ATOM 1135 N N . TYR A 1 145 ? 12.796 -0.451 -7.402 1.00 96.50 145 TYR A N 1
ATOM 1136 C CA . TYR A 1 145 ? 13.345 -1.805 -7.459 1.00 96.50 145 TYR A CA 1
ATOM 1137 C C . TYR A 1 145 ? 14.190 -2.130 -6.218 1.00 96.50 145 TYR A C 1
ATOM 1139 O O . TYR A 1 145 ? 13.927 -3.115 -5.537 1.00 96.50 145 TYR A O 1
ATOM 1147 N N . SER A 1 146 ? 15.184 -1.304 -5.875 1.00 95.25 146 SER A N 1
ATOM 1148 C CA . SER A 1 146 ? 16.139 -1.637 -4.809 1.00 95.25 146 SER A CA 1
ATOM 1149 C C . SER A 1 146 ? 15.500 -1.738 -3.422 1.00 95.25 146 SER A C 1
ATOM 1151 O O . SER A 1 146 ? 15.888 -2.602 -2.639 1.00 95.25 146 SER A O 1
ATOM 1153 N N . GLN A 1 147 ? 14.493 -0.912 -3.128 1.00 89.88 147 GLN A N 1
ATOM 1154 C CA . GLN A 1 147 ? 13.757 -0.965 -1.861 1.00 89.88 147 GLN A CA 1
ATOM 1155 C C . GLN A 1 147 ? 12.797 -2.153 -1.777 1.00 89.88 147 GLN A C 1
ATOM 1157 O O . GLN A 1 147 ? 12.433 -2.557 -0.677 1.00 89.88 147 GLN A O 1
ATOM 1162 N N . ASN A 1 148 ? 12.408 -2.721 -2.920 1.00 92.81 148 ASN A N 1
ATOM 1163 C CA . ASN A 1 148 ? 11.413 -3.784 -3.005 1.00 92.81 148 ASN A CA 1
ATOM 1164 C C . ASN A 1 148 ? 11.961 -5.041 -3.690 1.00 92.81 148 ASN A C 1
ATOM 1166 O O . ASN A 1 148 ? 11.191 -5.859 -4.180 1.00 92.81 148 ASN A O 1
ATOM 1170 N N . ALA A 1 149 ? 13.282 -5.239 -3.700 1.00 94.75 149 ALA A N 1
ATOM 1171 C CA . ALA A 1 149 ? 13.919 -6.366 -4.384 1.00 94.75 149 ALA A CA 1
ATOM 1172 C C . ALA A 1 149 ? 13.472 -7.738 -3.839 1.00 94.75 149 ALA A C 1
ATOM 1174 O O . ALA A 1 149 ? 13.597 -8.742 -4.525 1.00 94.75 149 ALA A O 1
ATOM 1175 N N . GLY A 1 150 ? 12.909 -7.794 -2.624 1.00 91.94 150 GLY A N 1
ATOM 1176 C CA . GLY A 1 150 ? 12.276 -9.004 -2.085 1.00 91.94 150 GLY A CA 1
ATOM 1177 C C . GLY A 1 150 ? 10.958 -9.396 -2.770 1.00 91.94 150 GLY A C 1
ATOM 1178 O O . GLY A 1 150 ? 10.469 -10.505 -2.538 1.00 91.94 150 GLY A O 1
ATOM 1179 N N . LEU A 1 151 ? 10.383 -8.507 -3.589 1.00 94.38 151 LEU A N 1
ATOM 1180 C CA . LEU A 1 151 ? 9.205 -8.777 -4.410 1.00 94.38 151 LEU A CA 1
ATOM 1181 C C . LEU A 1 151 ? 9.565 -9.473 -5.726 1.00 94.38 151 LEU A C 1
ATOM 1183 O O . LE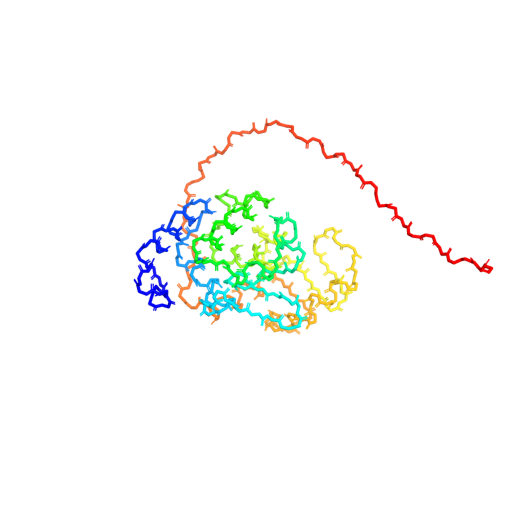U A 1 151 ? 8.733 -10.228 -6.199 1.00 94.38 151 LEU A O 1
ATOM 1187 N N . ASP A 1 152 ? 10.783 -9.323 -6.253 1.00 96.69 152 ASP A N 1
ATOM 1188 C CA . ASP A 1 152 ? 11.300 -10.053 -7.427 1.00 96.69 152 ASP A CA 1
ATOM 1189 C C . ASP A 1 152 ? 11.453 -11.553 -7.079 1.00 96.69 152 ASP A C 1
ATOM 1191 O O . ASP A 1 152 ? 12.435 -11.970 -6.455 1.00 96.69 152 ASP A O 1
ATOM 1195 N N . GLN A 1 153 ? 10.425 -12.363 -7.375 1.00 94.38 153 GLN A N 1
ATOM 1196 C CA . GLN A 1 153 ? 10.349 -13.745 -6.880 1.00 94.38 153 GLN A CA 1
ATOM 1197 C C . GLN A 1 153 ? 11.252 -14.692 -7.676 1.00 94.38 153 GLN A C 1
ATOM 1199 O O . GLN A 1 153 ? 11.771 -15.658 -7.111 1.00 94.38 153 GLN A O 1
ATOM 1204 N N . ASN A 1 154 ? 11.445 -14.431 -8.971 1.00 95.31 154 ASN A N 1
ATOM 1205 C CA . ASN A 1 154 ? 12.284 -15.249 -9.850 1.00 95.31 154 ASN A CA 1
ATOM 1206 C C . ASN A 1 154 ? 13.750 -14.759 -9.921 1.00 95.31 154 ASN A C 1
ATOM 1208 O O . ASN A 1 154 ? 14.595 -15.462 -10.476 1.00 95.31 154 ASN A O 1
ATOM 1212 N N . LYS A 1 155 ? 14.061 -13.610 -9.303 1.00 96.69 155 LYS A N 1
ATOM 1213 C CA . LYS A 1 155 ? 15.382 -12.966 -9.230 1.00 96.69 155 LYS A CA 1
ATOM 1214 C C . LYS A 1 155 ? 15.942 -12.547 -10.590 1.00 96.69 155 LYS A C 1
ATOM 1216 O O . LYS A 1 155 ? 17.165 -12.471 -10.748 1.00 96.69 155 LYS A O 1
ATOM 1221 N N . ASP A 1 156 ? 15.081 -12.250 -11.560 1.00 97.94 156 ASP A N 1
ATOM 1222 C CA . ASP A 1 156 ? 15.495 -11.853 -12.911 1.00 97.94 156 ASP A CA 1
ATOM 1223 C C . ASP A 1 156 ? 15.894 -10.367 -13.023 1.00 97.94 156 ASP A C 1
ATOM 1225 O O . ASP A 1 156 ? 16.353 -9.910 -14.073 1.00 97.94 156 ASP A O 1
ATOM 1229 N N . GLY A 1 157 ? 15.803 -9.610 -11.925 1.00 98.00 157 GLY A N 1
ATOM 1230 C CA . GLY A 1 157 ? 16.113 -8.185 -11.905 1.00 98.00 157 GLY A CA 1
ATOM 1231 C C . GLY A 1 157 ? 14.919 -7.287 -12.205 1.00 98.00 157 GLY A C 1
ATOM 1232 O O . GLY A 1 157 ? 15.124 -6.082 -12.388 1.00 98.00 157 GLY A O 1
ATOM 1233 N N . ARG A 1 158 ? 13.704 -7.839 -12.261 1.00 98.31 158 ARG A N 1
ATOM 1234 C CA . ARG A 1 158 ? 12.467 -7.140 -12.601 1.00 98.31 158 ARG A CA 1
ATOM 1235 C C . ARG A 1 158 ? 11.421 -7.412 -11.525 1.00 98.31 158 ARG A C 1
ATOM 1237 O O . ARG A 1 158 ? 11.361 -8.475 -10.929 1.00 98.31 158 ARG A O 1
ATOM 1244 N N . ILE A 1 159 ? 10.586 -6.416 -11.264 1.00 98.44 159 ILE A N 1
ATOM 1245 C CA . ILE A 1 159 ? 9.376 -6.579 -10.463 1.00 98.44 159 ILE A CA 1
ATOM 1246 C C . ILE A 1 159 ? 8.205 -6.412 -11.418 1.00 98.44 159 ILE A C 1
ATOM 1248 O O . ILE A 1 159 ? 7.959 -5.318 -11.940 1.00 98.44 159 ILE A O 1
ATOM 1252 N N . THR A 1 160 ? 7.491 -7.503 -11.659 1.00 98.44 160 THR A N 1
ATOM 1253 C CA . THR A 1 160 ? 6.276 -7.528 -12.473 1.00 98.44 160 THR A CA 1
ATOM 1254 C C . THR A 1 160 ? 5.030 -7.701 -11.613 1.00 98.44 160 THR A C 1
ATOM 1256 O O . THR A 1 160 ? 5.101 -8.090 -10.449 1.00 98.44 160 THR A O 1
ATOM 1259 N N . VAL A 1 161 ? 3.852 -7.465 -12.189 1.00 97.25 161 VAL A N 1
ATOM 1260 C CA . VAL A 1 161 ? 2.580 -7.811 -11.529 1.00 97.25 161 VAL A CA 1
ATOM 1261 C C . VAL A 1 161 ? 2.512 -9.307 -11.178 1.00 97.25 161 VAL A C 1
ATOM 1263 O O . VAL A 1 161 ? 1.956 -9.670 -10.143 1.00 97.25 161 VAL A O 1
ATOM 1266 N N . GLY A 1 162 ? 3.103 -10.181 -11.997 1.00 96.56 162 GLY A N 1
ATOM 1267 C CA . GLY A 1 162 ? 3.211 -11.615 -11.729 1.00 96.56 162 GLY A CA 1
ATOM 1268 C C . GLY A 1 162 ? 4.044 -11.927 -10.488 1.00 96.56 162 GLY A C 1
ATOM 1269 O O . GLY A 1 162 ? 3.649 -12.779 -9.692 1.00 96.56 162 GLY A O 1
ATOM 1270 N N . ASP A 1 163 ? 5.133 -11.190 -10.274 1.00 96.75 163 ASP A N 1
ATOM 1271 C CA . ASP A 1 163 ? 5.957 -11.316 -9.070 1.00 96.75 163 ASP A CA 1
ATOM 1272 C C . ASP A 1 163 ? 5.183 -10.910 -7.817 1.00 96.75 163 ASP A C 1
ATOM 1274 O O . ASP A 1 163 ? 5.169 -11.643 -6.826 1.00 96.75 163 ASP A O 1
ATOM 1278 N N . ILE A 1 164 ? 4.450 -9.793 -7.889 1.00 94.75 164 ILE A N 1
ATOM 1279 C CA . ILE A 1 164 ? 3.557 -9.362 -6.808 1.00 94.75 164 ILE A CA 1
ATOM 1280 C C . ILE A 1 164 ? 2.492 -10.426 -6.537 1.00 94.75 164 ILE A C 1
ATOM 1282 O O . ILE A 1 164 ? 2.249 -10.763 -5.382 1.00 94.75 164 ILE A O 1
ATOM 1286 N N . GLN A 1 165 ? 1.891 -11.014 -7.575 1.00 93.31 165 GLN A N 1
ATOM 1287 C CA . GLN A 1 165 ? 0.908 -12.083 -7.399 1.00 93.31 165 GLN A CA 1
ATOM 1288 C C . GLN A 1 165 ? 1.512 -13.302 -6.693 1.00 93.31 165 GLN A C 1
ATOM 1290 O O . GLN A 1 165 ? 0.899 -13.837 -5.767 1.00 93.31 165 GLN A O 1
ATOM 1295 N N . ALA A 1 166 ? 2.690 -13.756 -7.122 1.00 92.94 166 ALA A N 1
ATOM 1296 C CA . ALA A 1 166 ? 3.376 -14.890 -6.512 1.00 92.94 166 ALA A CA 1
ATOM 1297 C C . ALA A 1 166 ? 3.740 -14.601 -5.047 1.00 92.94 166 ALA A C 1
ATOM 1299 O O . ALA A 1 166 ? 3.537 -15.450 -4.176 1.00 92.94 166 ALA A O 1
ATOM 1300 N N . TRP A 1 167 ? 4.202 -13.383 -4.761 1.00 91.69 167 TRP A N 1
ATOM 1301 C CA . TRP A 1 167 ? 4.469 -12.921 -3.405 1.00 91.69 167 TRP A CA 1
ATOM 1302 C C . TRP A 1 167 ? 3.195 -12.895 -2.546 1.00 91.69 167 TRP A C 1
ATOM 1304 O O . TRP A 1 167 ? 3.183 -13.488 -1.467 1.00 91.69 167 TRP A O 1
ATOM 1314 N N . CYS A 1 168 ? 2.100 -12.304 -3.039 1.00 90.12 168 CYS A N 1
ATOM 1315 C CA . CYS A 1 168 ? 0.817 -12.264 -2.337 1.00 90.12 168 CYS A CA 1
ATOM 1316 C C . CYS A 1 168 ? 0.303 -13.676 -2.036 1.00 90.12 168 CYS A C 1
ATOM 1318 O O . CYS A 1 168 ? -0.100 -13.936 -0.912 1.00 90.12 168 CYS A O 1
ATOM 1320 N N . LYS A 1 169 ? 0.363 -14.611 -2.993 1.00 89.94 169 LYS A N 1
ATOM 1321 C CA . LYS A 1 169 ? -0.055 -16.010 -2.776 1.00 89.94 169 LYS A CA 1
ATOM 1322 C C . LYS A 1 169 ? 0.736 -16.702 -1.665 1.00 89.94 169 LYS A C 1
ATOM 1324 O O . LYS A 1 169 ? 0.196 -17.550 -0.966 1.00 89.94 169 LYS A O 1
ATOM 1329 N N . ARG A 1 170 ? 2.015 -16.351 -1.509 1.00 88.50 170 ARG A N 1
ATOM 1330 C CA . ARG A 1 170 ? 2.891 -16.915 -0.477 1.00 88.50 170 ARG A CA 1
ATOM 1331 C C . ARG A 1 170 ? 2.659 -16.293 0.899 1.00 88.50 170 ARG A C 1
ATOM 1333 O O . ARG A 1 170 ? 2.728 -17.005 1.893 1.00 88.50 170 ARG A O 1
ATOM 1340 N N . ILE A 1 171 ? 2.455 -14.978 0.961 1.00 84.56 171 ILE A N 1
ATOM 1341 C CA . ILE A 1 171 ? 2.338 -14.232 2.225 1.00 84.56 171 ILE A CA 1
ATOM 1342 C C . ILE A 1 171 ? 0.897 -14.184 2.742 1.00 84.56 171 ILE A C 1
ATOM 1344 O O . ILE A 1 171 ? 0.690 -14.065 3.946 1.00 84.56 171 ILE A O 1
ATOM 1348 N N . PHE A 1 172 ? -0.082 -14.319 1.850 1.00 84.06 172 PHE A N 1
ATOM 1349 C CA . PHE A 1 172 ? -1.508 -14.276 2.151 1.00 84.06 172 PHE A CA 1
ATOM 1350 C C . PHE A 1 172 ? -2.190 -15.581 1.714 1.00 84.06 172 PHE A C 1
ATOM 1352 O O . PHE A 1 172 ? -2.997 -15.572 0.780 1.00 84.06 172 PHE A O 1
ATOM 1359 N N . PRO A 1 173 ? -1.860 -16.726 2.341 1.00 84.06 173 PRO A N 1
ATOM 1360 C CA . PRO A 1 173 ? -2.480 -18.007 2.004 1.00 84.06 173 PRO A CA 1
ATOM 1361 C C . PRO A 1 173 ? -4.001 -18.014 2.231 1.00 84.06 173 PRO A C 1
ATOM 1363 O O . PRO A 1 173 ? -4.700 -18.838 1.647 1.00 84.06 173 PRO A O 1
ATOM 1366 N N . GLU A 1 174 ? -4.524 -17.098 3.050 1.00 80.62 174 GLU A N 1
ATOM 1367 C CA . GLU A 1 174 ? -5.955 -16.915 3.303 1.00 80.62 174 GLU A CA 1
ATOM 1368 C C . GLU A 1 174 ? -6.681 -16.155 2.182 1.00 80.62 174 GLU A C 1
ATOM 1370 O O . GLU A 1 174 ? -7.911 -16.161 2.138 1.00 80.62 174 GLU A O 1
ATOM 1375 N N . ALA A 1 175 ? -5.953 -15.476 1.288 1.00 78.44 175 ALA A N 1
ATOM 1376 C CA . ALA A 1 175 ? -6.568 -14.673 0.241 1.00 78.44 175 ALA A CA 1
ATOM 1377 C C . ALA A 1 175 ? -7.162 -15.542 -0.871 1.00 78.44 175 ALA A C 1
ATOM 1379 O O . ALA A 1 175 ? -6.508 -16.430 -1.425 1.00 78.44 175 ALA A O 1
ATOM 1380 N N . ASN A 1 176 ? -8.388 -15.212 -1.281 1.00 72.81 176 ASN A N 1
ATOM 1381 C CA . ASN A 1 176 ? -8.984 -15.808 -2.464 1.00 72.81 176 ASN A CA 1
ATOM 1382 C C . ASN A 1 176 ? -8.547 -15.041 -3.723 1.00 72.81 176 ASN A C 1
ATOM 1384 O O . ASN A 1 176 ? -9.000 -13.929 -3.986 1.00 72.81 176 ASN A O 1
ATOM 1388 N N . PHE A 1 177 ? -7.677 -15.653 -4.527 1.00 70.81 177 PHE A N 1
ATOM 1389 C CA . PHE A 1 177 ? -7.242 -15.097 -5.815 1.00 70.81 177 PHE A CA 1
ATOM 1390 C C . PHE A 1 177 ? -8.165 -15.473 -6.983 1.00 70.81 177 PHE A C 1
ATOM 1392 O O . PHE A 1 177 ? -7.955 -14.994 -8.099 1.00 70.81 177 PHE A O 1
ATOM 1399 N N . ASN A 1 178 ? -9.168 -16.325 -6.752 1.00 63.03 178 ASN A N 1
ATOM 1400 C CA . ASN A 1 178 ? -10.156 -16.682 -7.760 1.00 63.03 178 ASN A CA 1
ATOM 1401 C C . ASN A 1 178 ? -11.255 -15.615 -7.753 1.00 63.03 178 ASN A C 1
ATOM 1403 O O . ASN A 1 178 ? -11.987 -15.491 -6.772 1.00 63.03 178 ASN A O 1
ATOM 1407 N N . ASN A 1 179 ? -11.345 -14.849 -8.847 1.00 50.84 179 ASN A N 1
ATOM 1408 C CA . ASN A 1 179 ? -12.421 -13.894 -9.125 1.00 50.84 179 ASN A CA 1
ATOM 1409 C C . ASN A 1 179 ? -13.774 -14.500 -8.725 1.00 50.84 179 ASN A C 1
ATOM 1411 O O . ASN A 1 179 ? -14.242 -15.431 -9.380 1.00 50.84 179 ASN A O 1
ATOM 1415 N N . THR A 1 180 ? -14.438 -13.951 -7.712 1.00 40.81 180 THR A N 1
ATOM 1416 C CA . THR A 1 180 ? -15.895 -14.002 -7.711 1.00 40.81 180 THR A CA 1
ATOM 1417 C C . THR A 1 180 ? -16.367 -12.900 -8.639 1.00 40.81 180 THR A C 1
ATOM 1419 O O . THR A 1 180 ? -15.981 -11.738 -8.524 1.00 40.81 180 THR A O 1
ATOM 1422 N N . GLU A 1 181 ? -17.153 -13.309 -9.623 1.00 38.66 181 GLU A N 1
ATOM 1423 C CA . GLU A 1 181 ? -17.936 -12.451 -10.493 1.00 38.66 181 GLU A CA 1
ATOM 1424 C C . GLU A 1 181 ? -18.742 -11.465 -9.638 1.00 38.66 181 GLU A C 1
ATOM 1426 O O . GLU A 1 181 ? -19.848 -11.756 -9.192 1.00 38.66 181 GLU A O 1
ATOM 1431 N N . VAL A 1 182 ? -18.201 -10.279 -9.374 1.00 43.56 182 VAL A N 1
ATOM 1432 C CA . VAL A 1 182 ? -19.058 -9.133 -9.090 1.00 43.56 182 VAL A CA 1
ATOM 1433 C C . VAL A 1 182 ? -19.644 -8.742 -10.442 1.00 43.56 182 VAL A C 1
ATOM 1435 O O . VAL A 1 182 ? -18.876 -8.349 -11.329 1.00 43.56 182 VAL A O 1
ATOM 1438 N N . PRO A 1 183 ? -20.966 -8.904 -10.657 1.00 34.75 183 PRO A N 1
ATOM 1439 C CA . PRO A 1 183 ? -21.580 -8.537 -11.917 1.00 34.75 183 PRO A CA 1
ATOM 1440 C C . PRO A 1 183 ? -21.250 -7.075 -12.179 1.00 34.75 183 PRO A C 1
ATOM 1442 O O . PRO A 1 183 ? -21.426 -6.208 -11.320 1.00 34.75 183 PRO A O 1
ATOM 1445 N N . PHE A 1 184 ? -20.715 -6.826 -13.368 1.00 37.44 184 PHE A N 1
ATOM 1446 C CA . PHE A 1 184 ? -20.472 -5.496 -13.887 1.00 37.44 184 PHE A CA 1
ATOM 1447 C C . PHE A 1 184 ? -21.810 -4.748 -13.914 1.00 37.44 184 PHE A C 1
ATOM 1449 O O . PHE A 1 184 ? -22.568 -4.846 -14.877 1.00 37.44 184 PHE A O 1
ATOM 1456 N N . PHE A 1 185 ? -22.131 -4.006 -12.853 1.00 37.12 185 PHE A N 1
ATOM 1457 C CA . PHE A 1 185 ? -23.136 -2.957 -12.935 1.00 37.12 185 PHE A CA 1
ATOM 1458 C C . PHE A 1 185 ? -22.506 -1.854 -13.773 1.00 37.12 185 PHE A C 1
ATOM 1460 O O . PHE A 1 185 ? -21.728 -1.038 -13.279 1.00 37.12 185 PHE A O 1
ATOM 1467 N N . GLY A 1 186 ? -22.760 -1.924 -15.080 1.00 28.38 186 GLY A N 1
ATOM 1468 C CA . GLY A 1 186 ? -22.233 -0.985 -16.050 1.00 28.38 186 GLY A CA 1
ATOM 1469 C C . GLY A 1 186 ? -22.526 0.441 -15.611 1.00 28.38 186 GLY A C 1
ATOM 1470 O O . GLY A 1 186 ? -23.681 0.837 -15.468 1.00 28.38 186 GLY A O 1
ATOM 1471 N N . LEU A 1 187 ? -21.467 1.216 -15.387 1.00 33.66 187 LEU A N 1
ATOM 1472 C CA . LEU A 1 187 ? -21.601 2.660 -15.300 1.00 33.66 187 LEU A CA 1
ATOM 1473 C C . LEU A 1 187 ? -21.929 3.182 -16.708 1.00 33.66 187 LEU A C 1
ATOM 1475 O O . LEU A 1 187 ? -21.260 2.775 -17.664 1.00 33.66 187 LEU A O 1
ATOM 1479 N N . PRO A 1 188 ? -22.936 4.062 -16.860 1.00 28.89 188 PRO A N 1
ATOM 1480 C CA . PRO A 1 188 ? -23.269 4.635 -18.153 1.00 28.89 188 PRO A CA 1
ATOM 1481 C C . PRO A 1 188 ? -22.078 5.421 -18.713 1.00 28.89 188 PRO A C 1
ATOM 1483 O O . PRO A 1 188 ? -21.341 6.100 -17.993 1.00 28.89 188 PRO A O 1
ATOM 1486 N N . SER A 1 189 ? -21.880 5.284 -20.020 1.00 29.27 189 SER A N 1
ATOM 1487 C CA . SER A 1 189 ? -20.786 5.878 -20.778 1.00 29.27 189 SER A CA 1
ATOM 1488 C C . SER A 1 189 ? -20.787 7.409 -20.720 1.00 29.27 189 SER A C 1
ATOM 1490 O O . SER A 1 189 ? -21.748 8.046 -21.135 1.00 29.27 189 SER A O 1
ATOM 1492 N N . SER A 1 190 ? -19.647 7.942 -20.270 1.00 32.28 190 SER A N 1
ATOM 1493 C CA . SER A 1 190 ? -18.963 9.187 -20.658 1.00 32.28 190 SER A CA 1
ATOM 1494 C C . SER A 1 190 ? -19.753 10.483 -20.887 1.00 32.28 190 SER A C 1
ATOM 1496 O O . SER A 1 190 ? -20.517 10.591 -21.839 1.00 32.28 190 SER A O 1
ATOM 1498 N N . SER A 1 191 ? -19.275 11.556 -20.247 1.00 24.78 191 SER A N 1
ATOM 1499 C CA . SER A 1 191 ? -18.867 12.757 -20.990 1.00 24.78 191 SER A CA 1
ATOM 1500 C C . SER A 1 191 ? -17.878 13.622 -20.200 1.00 24.78 191 SER A C 1
ATOM 1502 O O . SER A 1 191 ? -18.134 13.983 -19.056 1.00 24.78 191 SER A O 1
ATOM 1504 N N . SER A 1 192 ? -16.781 13.964 -20.885 1.00 25.69 192 SER A N 1
ATOM 1505 C CA . SER A 1 192 ? -15.873 15.105 -20.690 1.00 25.69 192 SER A CA 1
ATOM 1506 C C . SER A 1 192 ? -15.165 15.280 -19.344 1.00 25.69 192 SER A C 1
ATOM 1508 O O . SER A 1 192 ? -15.778 15.690 -18.371 1.00 25.69 192 SER A O 1
ATOM 1510 N N . LEU A 1 193 ? -13.834 15.167 -19.361 1.00 25.78 193 LEU A N 1
ATOM 1511 C CA . LEU A 1 193 ? -12.954 16.222 -18.844 1.00 25.78 193 LEU A CA 1
ATOM 1512 C C . LEU A 1 193 ? -11.603 16.132 -19.569 1.00 25.78 193 LEU A C 1
ATOM 1514 O O . LEU A 1 193 ? -10.797 15.227 -19.365 1.00 25.78 193 LEU A O 1
ATOM 1518 N N . SER A 1 194 ? -11.411 17.080 -20.481 1.00 25.36 194 SER A N 1
ATOM 1519 C CA . SER A 1 194 ? -10.171 17.380 -21.186 1.00 25.36 194 SER A CA 1
ATOM 1520 C C . SER A 1 194 ? -9.071 17.765 -20.192 1.00 25.36 194 SER A C 1
ATOM 1522 O O . SER A 1 194 ? -9.196 18.763 -19.481 1.00 25.36 194 SER A O 1
ATOM 1524 N N . GLY A 1 195 ? -7.985 16.992 -20.155 1.00 24.06 195 GLY A N 1
ATOM 1525 C CA . GLY A 1 195 ? -6.795 17.300 -19.366 1.00 24.06 195 GLY A CA 1
ATOM 1526 C C . GLY A 1 195 ? -5.993 18.443 -19.988 1.00 24.06 195 GLY A C 1
ATOM 1527 O O . GLY A 1 195 ? -5.303 18.252 -20.986 1.00 24.06 195 GLY A O 1
ATOM 1528 N N . GLY A 1 196 ? -6.077 19.628 -19.384 1.00 22.27 196 GLY A N 1
ATOM 1529 C CA . GLY A 1 196 ? -5.174 20.747 -19.642 1.00 22.27 196 GLY A CA 1
ATOM 1530 C C . GLY A 1 196 ? -3.875 20.578 -18.854 1.00 22.27 196 GLY A C 1
ATOM 1531 O O . GLY A 1 196 ? -3.895 20.442 -17.632 1.00 22.27 196 GLY A O 1
ATOM 1532 N N . GLY A 1 197 ? -2.743 20.573 -19.559 1.00 27.22 197 GLY A N 1
ATOM 1533 C CA . GLY A 1 197 ? -1.407 20.514 -18.970 1.00 27.22 197 GLY A CA 1
ATOM 1534 C C . GLY A 1 197 ? -1.033 21.797 -18.221 1.00 27.22 197 GLY A C 1
ATOM 1535 O O . GLY A 1 197 ? -1.184 22.902 -18.740 1.00 27.22 197 GLY A O 1
ATOM 1536 N N . GLY A 1 198 ? -0.492 21.641 -17.011 1.00 22.59 198 GLY A N 1
ATOM 1537 C CA . GLY A 1 198 ? 0.065 22.718 -16.191 1.00 22.59 198 GLY A CA 1
ATOM 1538 C C . GLY A 1 198 ? 1.566 22.526 -15.976 1.00 22.59 198 GLY A C 1
ATOM 1539 O O . GLY A 1 198 ? 2.006 21.488 -15.496 1.00 22.59 198 GLY A O 1
ATOM 1540 N N . LYS A 1 199 ? 2.348 23.530 -16.378 1.00 24.58 199 LYS A N 1
ATOM 1541 C CA . LYS A 1 199 ? 3.813 23.545 -16.498 1.00 24.58 199 LYS A CA 1
ATOM 1542 C C . LYS A 1 199 ? 4.554 23.479 -15.155 1.00 24.58 199 LYS A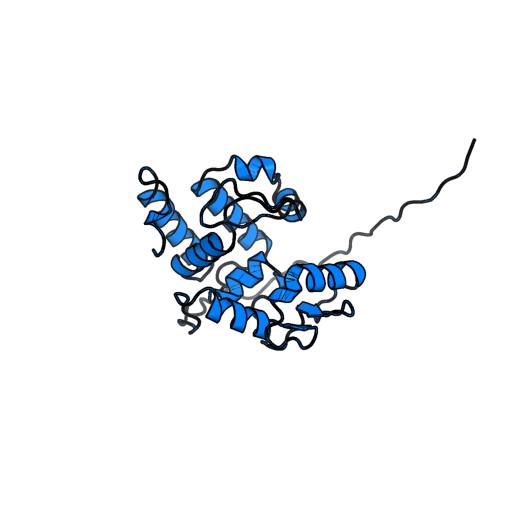 C 1
ATOM 1544 O O . LYS A 1 199 ? 4.263 24.233 -14.233 1.00 24.58 199 LYS A O 1
ATOM 1549 N N . SER A 1 200 ? 5.636 22.705 -15.130 1.00 23.84 200 SER A N 1
ATOM 1550 C CA . SER A 1 200 ? 6.752 22.824 -14.188 1.00 23.84 200 SER A CA 1
ATOM 1551 C C . SER A 1 200 ? 7.586 24.084 -14.472 1.00 23.84 200 SER A C 1
ATOM 1553 O O . SER A 1 200 ? 8.062 24.258 -15.598 1.00 23.84 200 SER A O 1
ATOM 1555 N N . LYS A 1 201 ? 7.837 24.928 -13.462 1.00 25.22 201 LYS A N 1
ATOM 1556 C CA . LYS A 1 201 ? 8.946 25.901 -13.483 1.00 25.22 201 LYS A CA 1
ATOM 1557 C C . LYS A 1 201 ? 10.174 25.277 -12.811 1.00 25.22 201 LYS A C 1
ATOM 1559 O O . LYS A 1 201 ? 10.096 24.840 -11.668 1.00 25.22 201 LYS A O 1
ATOM 1564 N N . LYS A 1 202 ? 11.292 25.232 -13.544 1.00 28.77 202 LYS A N 1
ATOM 1565 C CA . LYS A 1 202 ? 12.629 24.885 -13.036 1.00 28.77 202 LYS A CA 1
ATOM 1566 C C . LYS A 1 202 ? 13.227 26.049 -12.221 1.00 28.77 202 LYS A C 1
ATOM 1568 O O . LYS A 1 202 ? 12.873 27.200 -12.487 1.00 28.77 202 LYS A O 1
ATOM 1573 N N . PRO A 1 203 ? 14.148 25.763 -11.281 1.00 27.55 203 PRO A N 1
ATOM 1574 C CA . PRO A 1 203 ? 14.857 26.763 -10.490 1.00 27.55 203 PRO A CA 1
ATOM 1575 C C . PRO A 1 203 ? 16.024 27.356 -11.293 1.00 27.55 203 PRO A C 1
ATOM 1577 O O . PRO A 1 203 ? 16.716 26.630 -12.007 1.00 27.55 203 PRO A O 1
ATOM 1580 N N . ASN A 1 204 ? 16.247 28.667 -11.170 1.00 29.03 204 ASN A N 1
ATOM 1581 C CA . ASN A 1 204 ? 17.414 29.336 -11.743 1.00 29.03 204 ASN A CA 1
ATOM 1582 C C . ASN A 1 204 ? 18.511 29.481 -10.680 1.00 29.03 204 ASN A C 1
ATOM 1584 O O . ASN A 1 204 ? 18.228 29.782 -9.522 1.00 29.03 204 ASN A O 1
ATOM 1588 N N . GLY A 1 205 ? 19.748 29.206 -11.092 1.00 28.58 205 GLY A N 1
ATOM 1589 C CA . GLY A 1 205 ? 20.927 29.160 -10.238 1.00 28.58 205 GLY A CA 1
ATOM 1590 C C . GLY A 1 205 ? 21.466 30.520 -9.782 1.00 28.58 205 GLY A C 1
ATOM 1591 O O . GLY A 1 205 ? 21.053 31.581 -10.242 1.00 28.58 205 GLY A O 1
ATOM 1592 N N . LYS A 1 206 ? 22.421 30.406 -8.853 1.00 31.14 206 LYS A N 1
ATOM 1593 C CA . LYS A 1 206 ? 23.250 31.427 -8.191 1.00 31.14 206 LYS A CA 1
ATOM 1594 C C . LYS A 1 206 ? 23.727 32.579 -9.091 1.00 31.14 206 LYS A C 1
ATOM 1596 O O . LYS A 1 206 ? 24.129 32.330 -10.224 1.00 31.14 206 LYS A O 1
ATOM 1601 N N . LYS A 1 207 ? 23.903 33.763 -8.485 1.00 31.50 207 LYS A N 1
ATOM 1602 C CA . LYS A 1 207 ? 25.169 34.528 -8.493 1.00 31.50 207 LYS A CA 1
ATOM 1603 C C . LYS A 1 207 ? 25.210 35.571 -7.368 1.00 31.50 207 LYS A C 1
ATOM 1605 O O . LYS A 1 207 ? 24.175 36.028 -6.901 1.00 31.50 207 LYS A O 1
ATOM 1610 N N . GLU A 1 208 ? 26.438 35.833 -6.940 1.00 31.59 208 GLU A N 1
ATOM 1611 C CA . GLU A 1 208 ? 26.908 36.650 -5.818 1.00 31.59 208 GLU A CA 1
ATOM 1612 C C . GLU A 1 208 ? 26.472 38.122 -5.870 1.00 31.59 208 GLU A C 1
ATOM 1614 O O . GLU A 1 208 ? 26.311 38.682 -6.956 1.00 31.59 208 GLU A O 1
ATOM 1619 N N . LYS A 1 209 ? 26.387 38.755 -4.694 1.00 33.88 209 LYS A N 1
ATOM 1620 C CA . LYS A 1 209 ? 27.289 39.828 -4.238 1.00 33.88 209 LYS A CA 1
ATOM 1621 C C . LYS A 1 209 ? 27.255 39.905 -2.714 1.00 33.88 209 LYS A C 1
ATOM 1623 O O . LYS A 1 209 ? 26.182 39.595 -2.153 1.00 33.88 209 LYS A O 1
#